Protein AF-A0A418DYP3-F1 (afdb_monomer)

pLDDT: mean 72.98, std 15.47, range [33.44, 96.31]

Organism: Aphanomyces astaci (NCBI:txid112090)

Secondary structure (DSSP, 8-state):
--PPP----HHHHHHHHHHHHHHHHHHHHHHHHHHHHHHHHHHHHHHHHHHHHHHHHHHHTEEEHHHHH-SS-----SGGGS------EEEHHHHHHH--EEEEEE-TTS-SSEEEEEES--S------PPP---TTTTT-HHHHHHHHHHHHHHHHHHHH-TTS-HHHHHHHHHHHHHHHHHHHHHHHHHHHHHHHHHHHHHHHHHHHHHHTSTT-HHHHHHHHHHHHHHHHHHHHHHHHHHHHHHHHHHHTSS---TTTTSPP---------EEETTEEE--HHHHHHHHHHHHHHHHSPPTT-----HHHHHHHHHHHHHHHHTT-

Sequence (329 aa):
MRASGVEEDDDDVVKLKHNILDRRDDAKMRRTRKRDSEHERLDELELAGVKACSSHIKALGVVDVWRQLNPSTRLFSGPGRVNRLDYLFLHDELTSHLNPEARYDPNGYGGDHLTHTVTLSQSPCTTTKGYWRLPRELLSDPNIQRAITMEATTLLGKMRADETLNHGAMWYGWLKRMRRQLIKCHRLHIESANTQLHHLRLRLAAAKRALDGDGDDVSKAADVAAAQLAYDSAKSEHGQYARDRQFDFHANSNERGTSHFFRKPLGTKVPINCVTVDGVRITDEPTVQTTFTAHWRSIMASPQDANPPDHHRRRAVIESLTKRLNLAD

Radius of gyration: 36.13 Å; Cα contacts (8 Å, |Δi|>4): 186; chains: 1; bounding box: 100×83×105 Å

Foldseek 3Di:
DDDDDDDDPVVVVVVVVVVVVVVVVVVVVVVVVVVVVVVVVVVVVVVVVVVVVVVQCVVLQKDQLVCVVVVPDDFAFDAPSPHNDDTDIDHPVLCVPQVKDWDWACDPQPDRGTDIDIGSFPFDFDDDDDDDDQDVVCVVDPVSVVVVVVLVVVLVVVCVVDVPDPNVVSVVVSVVVNVVVSVVVVVVVVVVLVVVLVVLVVQLVVLVVVPVVDDDDPVSVVSNVVSVVVNVVSVVVVVVVVVVVVVCCVVVVVDDDDVVVVDDPPDPDPDQQWDADPNDIDRDPVVSVVVVCVVVCVVVHDPPPPDDPPPVVVVVVSVVVVCSSVVSD

InterPro domains:
  IPR036691 Endonuclease/exonuclease/phosphatase superfamily [G3DSA:3.60.10.10] (16-122)

Structure (mmCIF, N/CA/C/O backbone):
data_AF-A0A418DYP3-F1
#
_entry.id   AF-A0A418DYP3-F1
#
loop_
_atom_site.group_PDB
_atom_site.id
_atom_site.type_symbol
_atom_site.label_atom_id
_atom_site.label_alt_id
_atom_site.label_comp_id
_atom_site.label_asym_id
_atom_site.label_entity_id
_atom_site.label_seq_id
_atom_site.pdbx_PDB_ins_code
_atom_site.Cartn_x
_atom_site.Cartn_y
_atom_site.Cartn_z
_atom_site.occupancy
_atom_site.B_iso_or_equiv
_atom_site.auth_seq_id
_atom_site.auth_comp_id
_atom_site.auth_asym_id
_atom_site.auth_atom_id
_atom_site.pdbx_PDB_model_num
ATOM 1 N N . MET A 1 1 ? -56.793 -54.403 61.141 1.00 45.12 1 MET A N 1
ATOM 2 C CA . MET A 1 1 ? -56.331 -53.620 59.975 1.00 45.12 1 MET A CA 1
ATOM 3 C C . MET A 1 1 ? -57.530 -53.209 59.137 1.00 45.12 1 MET A C 1
ATOM 5 O O . MET A 1 1 ? -58.168 -54.088 58.576 1.00 45.12 1 MET A O 1
ATOM 9 N N . ARG A 1 2 ? -57.822 -51.910 59.040 1.00 33.44 2 ARG A N 1
ATOM 10 C CA . ARG A 1 2 ? -58.326 -51.262 57.817 1.00 33.44 2 ARG A CA 1
ATOM 11 C C . ARG A 1 2 ? -58.185 -49.749 57.985 1.00 33.44 2 ARG A C 1
ATOM 13 O O . ARG A 1 2 ? -58.496 -49.222 59.046 1.00 33.44 2 ARG A O 1
ATOM 20 N N . ALA A 1 3 ? -57.578 -49.138 56.976 1.00 41.69 3 ALA A N 1
ATOM 21 C CA . ALA A 1 3 ? -57.055 -47.782 56.970 1.00 41.69 3 ALA A CA 1
ATOM 22 C C . ALA A 1 3 ? -58.169 -46.732 56.848 1.00 41.69 3 ALA A C 1
ATOM 24 O O . ALA A 1 3 ? -59.130 -46.929 56.107 1.00 41.69 3 ALA A O 1
ATOM 25 N N . SER A 1 4 ? -58.003 -45.629 57.575 1.00 42.75 4 SER A N 1
ATOM 26 C CA . SER A 1 4 ? -58.784 -44.398 57.474 1.00 42.75 4 SER A CA 1
ATOM 27 C C . SER A 1 4 ? -58.455 -43.676 56.165 1.00 42.75 4 SER A C 1
ATOM 29 O O . SER A 1 4 ? -57.298 -43.320 55.940 1.00 42.75 4 SER A O 1
ATOM 31 N N . GLY A 1 5 ? -59.461 -43.486 55.311 1.00 44.91 5 GLY A N 1
ATOM 32 C CA . GLY A 1 5 ? -59.366 -42.656 54.112 1.00 44.91 5 GLY A CA 1
ATOM 33 C C . GLY A 1 5 ? -59.355 -41.179 54.493 1.00 44.91 5 GLY A C 1
ATOM 34 O O . GLY A 1 5 ? -60.226 -40.728 55.230 1.00 44.91 5 GLY A O 1
ATOM 35 N N . VAL A 1 6 ? -58.340 -40.463 54.023 1.00 50.59 6 VAL A N 1
ATOM 36 C CA . VAL A 1 6 ? -58.276 -39.002 54.040 1.00 50.59 6 VAL A CA 1
ATOM 37 C C . VAL A 1 6 ? -59.025 -38.540 52.792 1.00 50.59 6 VAL A C 1
ATOM 39 O O . VAL A 1 6 ? -58.599 -38.857 51.684 1.00 50.59 6 VAL A O 1
ATOM 42 N N . GLU A 1 7 ? -60.165 -37.876 52.967 1.00 50.03 7 GLU A N 1
ATOM 43 C CA . GLU A 1 7 ? -60.807 -37.117 51.891 1.00 50.03 7 GLU A CA 1
ATOM 44 C C . GLU A 1 7 ? -59.897 -35.918 51.594 1.00 50.03 7 GLU A C 1
ATOM 46 O O . GLU A 1 7 ? -59.721 -35.038 52.435 1.00 50.03 7 GLU A O 1
ATOM 51 N N . GLU A 1 8 ? -59.217 -35.938 50.447 1.00 54.41 8 GLU A N 1
ATOM 52 C CA . GLU A 1 8 ? -58.513 -34.762 49.937 1.00 54.41 8 GLU A CA 1
ATOM 53 C C . GLU A 1 8 ? -59.574 -33.763 49.455 1.00 54.41 8 GLU A C 1
ATOM 55 O O . GLU A 1 8 ? -60.281 -34.035 48.486 1.00 54.41 8 GLU A O 1
ATOM 60 N N . ASP A 1 9 ? -59.705 -32.633 50.157 1.00 59.69 9 ASP A N 1
ATOM 61 C CA . ASP A 1 9 ? -60.597 -31.527 49.800 1.00 59.69 9 ASP A CA 1
ATOM 62 C C . ASP A 1 9 ? -60.262 -31.020 48.383 1.00 59.69 9 ASP A C 1
ATOM 64 O O . ASP A 1 9 ? -59.249 -30.350 48.152 1.00 59.69 9 ASP A O 1
ATOM 68 N N . ASP A 1 10 ? -61.128 -31.328 47.414 1.00 58.69 10 ASP A N 1
ATOM 69 C CA . ASP A 1 10 ? -61.000 -30.896 46.014 1.00 58.69 10 ASP A CA 1
ATOM 70 C C . ASP A 1 10 ? -60.864 -29.361 45.889 1.00 58.69 10 ASP A C 1
ATOM 72 O O . ASP A 1 10 ? -60.179 -28.857 44.991 1.00 58.69 10 ASP A O 1
ATOM 76 N N . ASP A 1 11 ? -61.438 -28.605 46.831 1.00 63.19 11 ASP A N 1
ATOM 77 C CA . ASP A 1 11 ? -61.337 -27.142 46.908 1.00 63.19 11 ASP A CA 1
ATOM 78 C C . ASP A 1 11 ? -59.907 -26.647 47.189 1.00 63.19 11 ASP A C 1
ATOM 80 O O . ASP A 1 11 ? -59.479 -25.620 46.642 1.00 63.19 11 ASP A O 1
ATOM 84 N N . ASP A 1 12 ? -59.124 -27.390 47.974 1.00 63.75 12 ASP A N 1
ATOM 85 C CA . ASP A 1 12 ? -57.730 -27.051 48.268 1.00 63.75 12 ASP A CA 1
ATOM 86 C C . ASP A 1 12 ? -56.827 -27.322 47.060 1.00 63.75 12 ASP A C 1
ATOM 88 O O . ASP A 1 12 ? -55.922 -26.534 46.751 1.00 63.75 12 ASP A O 1
ATOM 92 N N . VAL A 1 13 ? -57.123 -28.376 46.293 1.00 65.25 13 VAL A N 1
ATOM 93 C CA . VAL A 1 13 ? -56.424 -28.687 45.039 1.00 65.25 13 VAL A CA 1
ATOM 94 C C . VAL A 1 13 ? -56.727 -27.634 43.967 1.00 65.25 13 VAL A C 1
ATOM 96 O O . VAL A 1 13 ? -55.825 -27.230 43.221 1.00 65.25 13 VAL A O 1
ATOM 99 N N . VAL A 1 14 ? -57.966 -27.138 43.893 1.00 69.81 14 VAL A N 1
ATOM 100 C CA . VAL A 1 14 ? -58.361 -26.059 42.970 1.00 69.81 14 VAL A CA 1
ATOM 101 C C . VAL A 1 14 ? -57.699 -24.732 43.353 1.00 69.81 14 VAL A C 1
ATOM 103 O O . VAL A 1 14 ? -57.109 -24.081 42.483 1.00 69.81 14 VAL A O 1
ATOM 106 N N . LYS A 1 15 ? -57.692 -24.358 44.641 1.00 71.38 15 LYS A N 1
ATOM 107 C CA . LYS A 1 15 ? -56.967 -23.170 45.136 1.00 71.38 15 LYS A CA 1
ATOM 108 C C . LYS A 1 15 ? -55.472 -23.241 44.857 1.00 71.38 15 LYS A C 1
ATOM 110 O O . LYS A 1 15 ? -54.870 -22.243 44.453 1.00 71.38 15 LYS A O 1
ATOM 115 N N . LEU A 1 16 ? -54.856 -24.406 45.051 1.00 71.12 16 LEU A N 1
ATOM 116 C CA . LEU A 1 16 ? -53.431 -24.590 44.795 1.00 71.12 16 LEU A CA 1
ATOM 117 C C . LEU A 1 16 ? -53.111 -24.447 43.301 1.00 71.12 16 LEU A C 1
ATOM 119 O O . LEU A 1 16 ? -52.145 -23.771 42.943 1.00 71.12 16 LEU A O 1
ATOM 123 N N . LYS A 1 17 ? -53.949 -25.008 42.419 1.00 70.12 17 LYS A N 1
ATOM 124 C CA . LYS A 1 17 ? -53.815 -24.845 40.962 1.00 70.12 17 LYS A CA 1
ATOM 125 C C . LYS A 1 17 ? -53.955 -23.382 40.536 1.00 70.12 17 LYS A C 1
ATOM 127 O O . LYS A 1 17 ? -53.145 -22.928 39.730 1.00 70.12 17 LYS A O 1
ATOM 132 N N . HIS A 1 18 ? -54.911 -22.641 41.099 1.00 73.19 18 HIS A N 1
ATOM 133 C CA . HIS A 1 18 ? -55.094 -21.215 40.803 1.00 73.19 18 HIS A CA 1
ATOM 134 C C . HIS A 1 18 ? -53.882 -20.382 41.247 1.00 73.19 18 HIS A C 1
ATOM 136 O O . HIS A 1 18 ? -53.296 -19.664 40.443 1.00 73.19 18 HIS A O 1
ATOM 142 N N . ASN A 1 19 ? -53.396 -20.594 42.475 1.00 71.12 19 ASN A N 1
ATOM 143 C CA . ASN A 1 19 ? -52.201 -19.917 42.992 1.00 71.12 19 ASN A CA 1
ATOM 144 C C . ASN A 1 19 ? -50.929 -20.215 42.176 1.00 71.12 19 ASN A C 1
ATOM 146 O O . ASN A 1 19 ? -50.049 -19.362 42.047 1.00 71.12 19 ASN A O 1
ATOM 150 N N . ILE A 1 20 ? -50.794 -21.432 41.636 1.00 69.06 20 ILE A N 1
ATOM 151 C CA . ILE A 1 20 ? -49.668 -21.799 40.765 1.00 69.06 20 ILE A CA 1
ATOM 152 C C . ILE A 1 20 ? -49.774 -21.093 39.408 1.00 69.06 20 ILE A C 1
ATOM 154 O O . ILE A 1 20 ? -48.749 -20.658 38.876 1.00 69.06 20 ILE A O 1
ATOM 158 N N . LEU A 1 21 ? -50.981 -20.975 38.849 1.00 67.81 21 LEU A N 1
ATOM 159 C CA . LEU A 1 21 ? -51.220 -20.262 37.593 1.00 67.81 21 LEU A CA 1
ATOM 160 C C . LEU A 1 21 ? -50.935 -18.764 37.743 1.00 67.81 21 LEU A C 1
ATOM 162 O O . LEU A 1 21 ? -50.132 -18.243 36.969 1.00 67.81 21 LEU A O 1
ATOM 166 N N . ASP A 1 22 ? -51.444 -18.125 38.797 1.00 72.94 22 ASP A N 1
ATOM 167 C CA . ASP A 1 22 ? -51.199 -16.705 39.084 1.00 72.94 22 ASP A CA 1
ATOM 168 C C . ASP A 1 22 ? -49.704 -16.416 39.258 1.00 72.94 22 ASP A C 1
ATOM 170 O O . ASP A 1 22 ? -49.143 -15.531 38.610 1.00 72.94 22 ASP A O 1
ATOM 174 N N . ARG A 1 23 ? -48.995 -17.244 40.038 1.00 68.94 23 ARG A N 1
ATOM 175 C CA . ARG A 1 23 ? -47.533 -17.125 40.195 1.00 68.94 23 ARG A CA 1
ATOM 176 C C . ARG A 1 23 ? -46.781 -17.293 38.878 1.00 68.94 23 ARG A C 1
ATOM 178 O O . ARG A 1 23 ? -45.724 -16.685 38.680 1.00 68.94 23 ARG A O 1
ATOM 185 N N . ARG A 1 24 ? -47.279 -18.148 37.983 1.00 68.25 24 ARG A N 1
ATOM 186 C CA . ARG A 1 24 ? -46.663 -18.393 36.676 1.00 68.25 24 ARG A CA 1
ATOM 187 C C . ARG A 1 24 ? -46.899 -17.222 35.727 1.00 68.25 24 ARG A C 1
ATOM 189 O O . ARG A 1 24 ? -45.986 -16.888 34.968 1.00 68.25 24 ARG A O 1
ATOM 196 N N . ASP A 1 25 ? -48.064 -16.595 35.781 1.00 73.94 25 ASP A N 1
ATOM 197 C CA . ASP A 1 25 ? -48.394 -15.443 34.947 1.00 73.94 25 ASP A CA 1
ATOM 198 C C . ASP A 1 25 ? -47.710 -14.162 35.444 1.00 73.94 25 ASP A C 1
ATOM 200 O O . ASP A 1 25 ? -47.113 -13.452 34.632 1.00 73.94 25 ASP A O 1
ATOM 204 N N . ASP A 1 26 ? -47.585 -13.968 36.759 1.00 75.56 26 ASP A N 1
ATOM 205 C CA . ASP A 1 26 ? -46.738 -12.927 37.357 1.00 75.56 26 ASP A CA 1
ATOM 206 C C . ASP A 1 26 ? -45.266 -13.067 36.940 1.00 75.56 26 ASP A C 1
ATOM 208 O O . ASP A 1 26 ? -44.592 -12.092 36.582 1.00 75.56 26 ASP A O 1
ATOM 212 N N . ALA A 1 27 ? -44.742 -14.298 36.943 1.00 69.12 27 ALA A N 1
ATOM 213 C CA . ALA A 1 27 ? -43.371 -14.573 36.524 1.00 69.12 27 ALA A CA 1
ATOM 214 C C .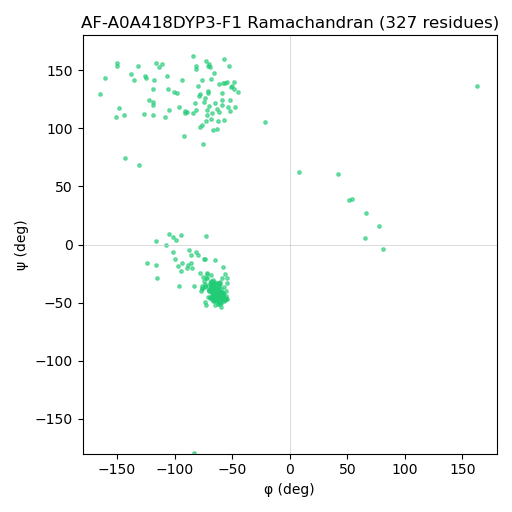 ALA A 1 27 ? -43.154 -14.306 35.025 1.00 69.12 27 ALA A C 1
ATOM 216 O O . ALA A 1 27 ? -42.092 -13.805 34.639 1.00 69.12 27 ALA A O 1
ATOM 217 N N . LYS A 1 28 ? -44.144 -14.604 34.171 1.00 71.50 28 LYS A N 1
ATOM 218 C CA . LYS A 1 28 ? -44.103 -14.234 32.748 1.00 71.50 28 LYS A CA 1
ATOM 219 C C . LYS A 1 28 ? -44.134 -12.719 32.582 1.00 71.50 28 LYS A C 1
ATOM 221 O O . LYS A 1 28 ? -43.281 -12.193 31.873 1.00 71.50 28 LYS A O 1
ATOM 226 N N . MET A 1 29 ? -45.037 -12.020 33.270 1.00 69.94 29 MET A N 1
ATOM 227 C CA . MET A 1 29 ? -45.184 -10.567 33.165 1.00 69.94 29 MET A CA 1
ATOM 228 C C . MET A 1 29 ? -43.905 -9.835 33.599 1.00 69.94 29 MET A C 1
ATOM 230 O O . MET A 1 29 ? -43.447 -8.920 32.914 1.00 69.94 29 MET A O 1
ATOM 234 N N . ARG A 1 30 ? -43.253 -10.301 34.676 1.00 69.44 30 ARG A N 1
ATOM 235 C CA . ARG A 1 30 ? -41.935 -9.801 35.115 1.00 69.44 30 ARG A CA 1
ATOM 236 C C . ARG A 1 30 ? -40.832 -10.054 34.086 1.00 69.44 30 ARG A C 1
ATOM 238 O O . ARG A 1 30 ? -40.002 -9.178 33.863 1.00 69.44 30 ARG A O 1
ATOM 245 N N . ARG A 1 31 ? -40.812 -11.227 33.441 1.00 61.03 31 ARG A N 1
ATOM 246 C CA . ARG A 1 31 ? -39.838 -11.549 32.377 1.00 61.03 31 ARG A CA 1
ATOM 247 C C . ARG A 1 31 ? -40.053 -10.732 31.106 1.00 61.03 31 ARG A C 1
ATOM 249 O O . ARG A 1 31 ? -39.085 -10.489 30.392 1.00 61.03 31 ARG A O 1
ATOM 256 N N . THR A 1 32 ? -41.290 -10.362 30.792 1.00 69.75 32 THR A N 1
ATOM 257 C CA . THR A 1 32 ? -41.599 -9.493 29.649 1.00 69.75 32 THR A CA 1
ATOM 258 C C . THR A 1 32 ? -41.166 -8.062 29.950 1.00 69.75 32 THR A C 1
ATOM 260 O O . THR A 1 32 ? -40.295 -7.563 29.253 1.00 69.75 32 THR A O 1
ATOM 263 N N . ARG A 1 33 ? -41.589 -7.486 31.086 1.00 67.00 33 ARG A N 1
ATOM 264 C CA . ARG A 1 33 ? -41.147 -6.144 31.515 1.00 67.00 33 ARG A CA 1
ATOM 265 C C . ARG A 1 33 ? -39.628 -6.003 31.601 1.00 67.00 33 ARG A C 1
ATOM 267 O O . ARG A 1 33 ? -39.091 -4.978 31.207 1.00 67.00 33 ARG A O 1
ATOM 274 N N . LYS A 1 34 ? -38.930 -7.032 32.098 1.00 63.56 34 LYS A N 1
ATOM 275 C CA . LYS A 1 34 ? -37.462 -7.026 32.144 1.00 63.56 34 LYS A CA 1
ATOM 276 C C . LYS A 1 34 ? -36.850 -6.963 30.739 1.00 63.56 34 LYS A C 1
ATOM 278 O O . LYS A 1 34 ? -35.926 -6.187 30.530 1.00 63.56 34 LYS A O 1
ATOM 283 N N . ARG A 1 35 ? -37.376 -7.739 29.785 1.00 59.09 35 ARG A N 1
ATOM 284 C CA . ARG A 1 35 ? -36.914 -7.713 28.388 1.00 59.09 35 ARG A CA 1
ATOM 285 C C . ARG A 1 35 ? -37.190 -6.372 27.717 1.00 59.09 35 ARG A C 1
ATOM 287 O O . ARG A 1 35 ? -36.297 -5.866 27.052 1.00 59.09 35 ARG A O 1
ATOM 294 N N . ASP A 1 36 ? -38.362 -5.790 27.948 1.00 65.00 36 ASP A N 1
ATOM 295 C CA . ASP A 1 36 ? -38.722 -4.480 27.396 1.00 65.00 36 ASP A CA 1
ATOM 296 C C . ASP A 1 36 ? -37.792 -3.386 27.950 1.00 65.00 36 ASP A C 1
ATOM 298 O O . ASP A 1 36 ? -37.219 -2.621 27.183 1.00 65.00 36 ASP A O 1
ATOM 302 N N . SER A 1 37 ? -37.514 -3.402 29.261 1.00 62.22 37 SER A N 1
ATOM 303 C CA . SER A 1 37 ? -36.571 -2.460 29.888 1.00 62.22 37 SER A CA 1
ATOM 304 C C . SER A 1 37 ? -35.117 -2.635 29.428 1.00 62.22 37 SER A C 1
ATOM 306 O O . SER A 1 37 ? -34.359 -1.670 29.362 1.00 62.22 37 SER A O 1
ATOM 308 N N . GLU A 1 38 ? -34.702 -3.867 29.112 1.00 55.22 38 GLU A N 1
ATOM 309 C CA . GLU A 1 38 ? -33.380 -4.134 28.535 1.00 55.22 38 GLU A CA 1
ATOM 310 C C . GLU A 1 38 ? -33.303 -3.632 27.087 1.00 55.22 38 GLU A C 1
ATOM 312 O O . GLU A 1 38 ? -32.264 -3.109 26.692 1.00 55.22 38 GLU A O 1
ATOM 317 N N . HIS A 1 39 ? -34.394 -3.734 26.319 1.00 52.12 39 HIS A N 1
ATOM 318 C CA . HIS A 1 39 ? -34.488 -3.190 24.962 1.00 52.12 39 HIS A CA 1
ATOM 319 C C . HIS A 1 39 ? -34.433 -1.659 24.958 1.00 52.12 39 HIS A C 1
ATOM 321 O O . HIS A 1 39 ? -33.597 -1.088 24.268 1.00 52.12 39 HIS A O 1
ATOM 327 N N . GLU A 1 40 ? -35.230 -0.999 25.804 1.00 63.62 40 GLU A N 1
ATOM 328 C CA . GLU A 1 40 ? -35.216 0.465 25.949 1.00 63.62 40 GLU A CA 1
ATOM 329 C C . GLU A 1 40 ? -33.823 0.980 26.341 1.00 63.62 40 GLU A C 1
ATOM 331 O O . GLU A 1 40 ? -33.318 1.946 25.770 1.00 63.62 40 GLU A O 1
ATOM 336 N N . ARG A 1 41 ? -33.146 0.292 27.268 1.00 53.69 41 ARG A N 1
ATOM 337 C CA . ARG A 1 41 ? -31.782 0.645 27.677 1.00 53.69 41 ARG A CA 1
ATOM 338 C C . ARG A 1 41 ? -30.761 0.464 26.548 1.00 53.69 41 ARG A C 1
ATOM 340 O O . ARG A 1 41 ? -29.807 1.239 26.466 1.00 53.69 41 ARG A O 1
ATOM 347 N N . LEU A 1 42 ? -30.917 -0.560 25.707 1.00 46.94 42 LEU A N 1
ATOM 348 C CA . LEU A 1 42 ? -30.063 -0.769 24.534 1.00 46.94 42 LEU A CA 1
ATOM 349 C C . LEU A 1 42 ? -30.278 0.336 23.492 1.00 46.94 42 LEU A C 1
ATOM 351 O O . LEU A 1 42 ? -29.289 0.879 22.999 1.00 46.94 42 LEU A O 1
ATOM 355 N N . ASP A 1 43 ? -31.527 0.731 23.244 1.00 54.75 43 ASP A N 1
ATOM 356 C CA . ASP A 1 43 ? -31.877 1.825 22.331 1.00 54.75 43 ASP A CA 1
ATOM 357 C C . ASP A 1 43 ? -31.319 3.176 22.819 1.00 54.75 43 ASP A C 1
ATOM 359 O O . ASP A 1 43 ? -30.768 3.959 22.038 1.00 54.75 43 ASP A O 1
ATOM 363 N N . GLU A 1 44 ? -31.384 3.449 24.126 1.00 53.62 44 GLU A N 1
ATOM 364 C CA . GLU A 1 44 ? -30.794 4.651 24.729 1.00 53.62 44 GLU A CA 1
ATOM 365 C C . GLU A 1 44 ? -29.265 4.685 24.602 1.00 53.62 44 GLU A C 1
ATOM 367 O O . GLU A 1 44 ? -28.682 5.729 24.281 1.00 53.62 44 GLU A O 1
ATOM 372 N N . LEU A 1 45 ? -28.600 3.548 24.830 1.00 49.03 45 LEU A N 1
ATOM 373 C CA . LEU A 1 45 ? -27.149 3.415 24.685 1.00 49.03 45 LEU A CA 1
ATOM 374 C C . LEU A 1 45 ? -26.709 3.553 23.224 1.00 49.03 45 LEU A C 1
ATOM 376 O O . LEU A 1 45 ? -25.702 4.213 22.950 1.00 49.03 45 LEU A O 1
ATOM 380 N N . GLU A 1 46 ? -27.468 2.986 22.285 1.00 49.00 46 GLU A N 1
ATOM 381 C CA . GLU A 1 46 ? -27.234 3.144 20.850 1.00 49.00 46 GLU A CA 1
ATOM 382 C C . GLU A 1 46 ? -27.372 4.615 20.439 1.00 49.00 46 GLU A C 1
ATOM 384 O O . GLU A 1 46 ? -26.463 5.181 19.823 1.00 49.00 46 GLU A O 1
ATOM 389 N N . LEU A 1 47 ? -28.441 5.286 20.874 1.00 50.19 47 LEU A N 1
ATOM 390 C CA . LEU A 1 47 ? -28.669 6.703 20.596 1.00 50.19 47 LEU A CA 1
ATOM 391 C C . LEU A 1 47 ? -27.574 7.600 21.196 1.00 50.19 47 LEU A C 1
ATOM 393 O O . LEU A 1 47 ? -27.136 8.568 20.561 1.00 50.19 47 LEU A O 1
ATOM 397 N N . ALA A 1 48 ? -27.100 7.290 22.405 1.00 50.31 48 ALA A N 1
ATOM 398 C CA . ALA A 1 48 ? -25.981 7.986 23.033 1.00 50.31 48 ALA A CA 1
ATOM 399 C C . ALA A 1 48 ? -24.668 7.777 22.256 1.00 50.31 48 ALA A C 1
ATOM 401 O O . ALA A 1 48 ? -23.912 8.733 22.048 1.00 50.31 48 ALA A O 1
ATOM 402 N N . GLY A 1 49 ? -24.421 6.555 21.776 1.00 50.16 49 GLY A N 1
ATOM 403 C CA . GLY A 1 49 ? -23.283 6.217 20.921 1.00 50.16 49 GLY A CA 1
ATOM 404 C C . GLY A 1 49 ? -23.296 6.983 19.598 1.00 50.16 49 GLY A C 1
ATOM 405 O O . GLY A 1 49 ? -22.285 7.585 19.226 1.00 50.16 49 GLY A O 1
ATOM 406 N N . VAL A 1 50 ? -24.454 7.049 18.934 1.00 54.59 50 VAL A N 1
ATOM 407 C CA . VAL A 1 50 ? -24.652 7.813 17.691 1.00 54.59 50 VAL A CA 1
ATOM 408 C C . VAL A 1 50 ? -24.358 9.297 17.914 1.00 54.59 50 VAL A C 1
ATOM 410 O O . VAL A 1 50 ? -23.547 9.875 17.190 1.00 54.59 50 VAL A O 1
ATOM 413 N N . LYS A 1 51 ? -24.934 9.912 18.956 1.00 55.81 51 LYS A N 1
ATOM 414 C CA . LYS A 1 51 ? -24.698 11.332 19.279 1.00 55.81 51 LYS A CA 1
ATOM 415 C C . LYS A 1 51 ? -23.225 11.622 19.571 1.00 55.81 51 LYS A C 1
ATOM 417 O O . LYS A 1 51 ? -22.684 12.613 19.076 1.00 55.81 51 LYS A O 1
ATOM 422 N N . ALA A 1 52 ? -22.563 10.759 20.341 1.00 57.69 52 ALA A N 1
ATOM 423 C CA . ALA A 1 52 ? -21.146 10.910 20.655 1.00 57.69 52 ALA A CA 1
ATOM 424 C C . ALA A 1 52 ? -20.265 10.798 19.401 1.00 57.69 52 ALA A C 1
ATOM 426 O O . ALA A 1 52 ? -19.355 11.607 19.217 1.00 57.69 52 ALA A O 1
ATOM 427 N N . CYS A 1 53 ? -20.559 9.838 18.522 1.00 57.34 53 CYS A N 1
ATOM 428 C CA . CYS A 1 53 ? -19.848 9.656 17.260 1.00 57.34 53 CYS A CA 1
ATOM 429 C C . CYS A 1 53 ? -20.022 10.873 16.338 1.00 57.34 53 CYS A C 1
ATOM 431 O O . CYS A 1 53 ? -19.033 11.431 15.862 1.00 57.34 53 CYS A O 1
ATOM 433 N N . SER A 1 54 ? -21.255 11.359 16.160 1.00 63.09 54 SER A N 1
ATOM 434 C CA . SER A 1 54 ? -21.533 12.552 15.351 1.00 63.09 54 SER A CA 1
ATOM 435 C C . SER A 1 54 ? -20.849 13.805 15.898 1.00 63.09 54 SER A C 1
ATOM 437 O O . SER A 1 54 ? -20.275 14.576 15.130 1.00 63.09 54 SER A O 1
ATOM 439 N N . SER A 1 55 ? -20.857 14.001 17.220 1.00 67.12 55 SER A N 1
ATOM 440 C CA . SER A 1 55 ? -20.151 15.121 17.849 1.00 67.12 55 SER A CA 1
ATOM 441 C C . SER A 1 55 ? -18.640 15.041 17.625 1.00 67.12 55 SER A C 1
ATOM 443 O O . SER A 1 55 ? -18.000 16.067 17.409 1.00 67.12 55 SER A O 1
ATOM 445 N N . HIS A 1 56 ? -18.068 13.836 17.664 1.00 63.84 56 HIS A N 1
ATOM 446 C CA . HIS A 1 56 ? -16.639 13.619 17.463 1.00 63.84 56 HIS A CA 1
ATOM 447 C C . HIS A 1 56 ? -16.219 13.885 16.011 1.00 63.84 56 HIS A C 1
ATOM 449 O O . HIS A 1 56 ? -15.273 14.628 15.774 1.00 63.84 56 HIS A O 1
ATOM 455 N N . ILE A 1 57 ? -16.971 13.364 15.037 1.00 67.94 57 ILE A N 1
ATOM 456 C CA . ILE A 1 57 ? -16.746 13.619 13.604 1.00 67.94 57 ILE A CA 1
ATOM 457 C C . ILE A 1 57 ? -16.816 15.123 13.305 1.00 67.94 57 ILE A C 1
ATOM 459 O O . ILE A 1 57 ? -15.938 15.668 12.634 1.00 67.94 57 ILE A O 1
ATOM 463 N N . LYS A 1 58 ? -17.807 15.818 13.880 1.00 72.88 58 LYS A N 1
ATOM 464 C CA . LYS A 1 58 ? -17.953 17.270 13.740 1.00 72.88 58 LYS A CA 1
ATOM 465 C C . LYS A 1 58 ? -16.772 18.038 14.341 1.00 72.88 58 LYS A C 1
ATOM 467 O O . LYS A 1 58 ? -16.286 18.973 13.715 1.00 72.88 58 LYS A O 1
ATOM 472 N N . ALA A 1 59 ? -16.293 17.643 15.522 1.00 73.12 59 ALA A N 1
ATOM 473 C CA . ALA A 1 59 ? -15.132 18.265 16.162 1.00 73.12 59 ALA A CA 1
ATOM 474 C C . ALA A 1 59 ? -13.837 18.082 15.351 1.00 73.12 59 ALA A C 1
ATOM 476 O O . ALA A 1 59 ? -12.999 18.979 15.317 1.00 73.12 59 ALA A O 1
ATOM 477 N N . LEU A 1 60 ? -13.695 16.950 14.655 1.00 74.25 60 LEU A N 1
ATOM 478 C CA . LEU A 1 60 ? -12.570 16.688 13.756 1.00 74.25 60 LEU A CA 1
ATOM 479 C C . LEU A 1 60 ? -12.641 17.487 12.441 1.00 74.25 60 LEU A C 1
ATOM 481 O O . LEU A 1 60 ? -11.651 17.532 11.713 1.00 74.25 60 LEU A O 1
ATOM 485 N N . GLY A 1 61 ? -13.781 18.116 12.127 1.00 78.44 61 GLY A N 1
ATOM 486 C CA . GLY A 1 61 ? -13.975 18.864 10.881 1.00 78.44 61 GLY A CA 1
ATOM 487 C C . GLY A 1 61 ? -13.962 17.974 9.637 1.00 78.44 61 GLY A C 1
ATOM 488 O O . GLY A 1 61 ? -13.573 18.422 8.556 1.00 78.44 61 GLY A O 1
ATOM 489 N N . VAL A 1 62 ? -14.338 16.702 9.795 1.00 81.50 62 VAL A N 1
ATOM 490 C CA . VAL A 1 62 ? -14.368 15.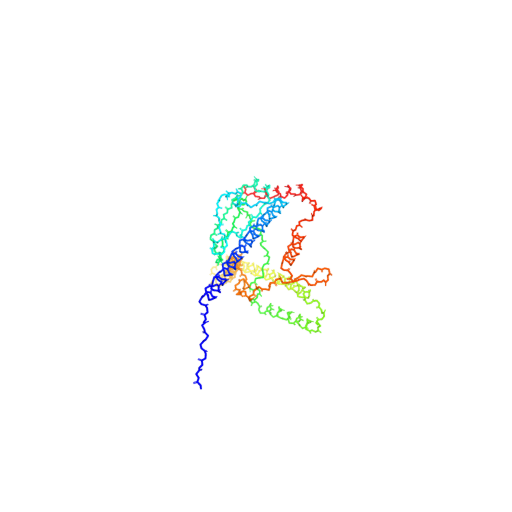724 8.706 1.00 81.50 62 VAL A CA 1
ATOM 491 C C . VAL A 1 62 ? -15.792 15.285 8.388 1.00 81.50 62 VAL A C 1
ATOM 493 O O . VAL A 1 62 ? -16.671 15.290 9.247 1.00 81.50 62 VAL A O 1
ATOM 496 N N . VAL A 1 63 ? -16.014 14.885 7.143 1.00 82.81 63 VAL A N 1
ATOM 497 C CA . VAL A 1 63 ? -17.300 14.458 6.597 1.00 82.81 63 VAL A CA 1
ATOM 498 C C . VAL A 1 63 ? -17.172 13.068 5.991 1.00 82.81 63 VAL A C 1
ATOM 500 O O . VAL A 1 63 ? -16.141 12.715 5.416 1.00 82.81 63 VAL A O 1
ATOM 503 N N . ASP A 1 64 ? -18.218 12.259 6.140 1.00 84.38 64 ASP A N 1
ATOM 504 C CA . ASP A 1 64 ? -18.359 11.006 5.398 1.00 84.38 64 ASP A CA 1
ATOM 505 C C . ASP A 1 64 ? -18.783 11.341 3.968 1.00 84.38 64 ASP A C 1
ATOM 507 O O . ASP A 1 64 ? -19.949 11.657 3.713 1.00 84.38 64 ASP A O 1
ATOM 511 N N . VAL A 1 65 ? -17.827 11.263 3.045 1.00 84.00 65 VAL A N 1
ATOM 512 C CA . VAL A 1 65 ? -18.005 11.680 1.649 1.00 84.00 65 VAL A CA 1
ATOM 513 C C . VAL A 1 65 ? -19.133 10.906 0.976 1.00 84.00 65 VAL A C 1
ATOM 515 O O . VAL A 1 65 ? -19.981 11.492 0.307 1.00 84.00 65 VAL A O 1
ATOM 518 N N . TRP A 1 66 ? -19.204 9.588 1.191 1.00 85.88 66 TRP A N 1
ATOM 519 C CA . TRP A 1 66 ? -20.251 8.775 0.577 1.00 85.88 66 TRP A CA 1
ATOM 520 C C . TRP A 1 66 ? -21.633 9.161 1.090 1.00 85.88 66 TRP A C 1
ATOM 522 O O . TRP A 1 66 ? -22.563 9.264 0.293 1.00 85.88 66 TRP A O 1
ATOM 532 N N . ARG A 1 67 ? -21.783 9.390 2.403 1.00 83.19 67 ARG A N 1
ATOM 533 C CA . ARG A 1 67 ? -23.073 9.797 2.983 1.00 83.19 67 ARG A CA 1
ATOM 534 C C . ARG A 1 67 ? -23.475 11.203 2.546 1.00 83.19 67 ARG A C 1
ATOM 536 O O . ARG A 1 67 ? -24.664 11.429 2.353 1.00 83.19 67 ARG A O 1
ATOM 543 N N . GLN A 1 68 ? -22.522 12.114 2.370 1.00 81.62 68 GLN A N 1
ATOM 544 C CA . GLN A 1 68 ? -22.797 13.453 1.849 1.00 81.62 68 GLN A CA 1
ATOM 545 C C . GLN A 1 68 ? -23.339 13.401 0.415 1.00 81.62 68 GLN A C 1
ATOM 547 O O . GLN A 1 68 ? -24.321 14.071 0.112 1.00 81.62 68 GLN A O 1
ATOM 552 N N . LEU A 1 69 ? -22.746 12.561 -0.438 1.00 81.50 69 LEU A N 1
ATOM 553 C CA . LEU A 1 69 ? -23.189 12.370 -1.823 1.00 81.50 69 LEU A CA 1
ATOM 554 C C . LEU A 1 69 ? -24.467 11.519 -1.929 1.00 81.50 69 LEU A C 1
ATOM 556 O O . LEU A 1 69 ? -25.245 11.676 -2.864 1.00 81.50 69 LEU A O 1
ATOM 560 N N . ASN A 1 70 ? -24.702 10.624 -0.965 1.00 78.31 70 ASN A N 1
ATOM 561 C CA . ASN A 1 70 ? -25.803 9.660 -0.964 1.00 78.31 70 ASN A CA 1
ATOM 562 C C . ASN A 1 70 ? -26.559 9.679 0.382 1.00 78.31 70 ASN A C 1
ATOM 564 O O . ASN A 1 70 ? -26.500 8.709 1.151 1.00 78.31 70 ASN A O 1
ATOM 568 N N . PRO A 1 71 ? -27.281 10.765 0.713 1.00 79.69 71 PRO A N 1
ATOM 569 C CA . PRO A 1 71 ? -27.842 10.976 2.051 1.00 79.69 71 PRO A CA 1
ATOM 570 C C . PRO A 1 71 ? -28.888 9.930 2.445 1.00 79.69 71 PRO A C 1
ATOM 572 O O . PRO A 1 71 ? -28.903 9.476 3.587 1.00 79.69 71 PRO A O 1
ATOM 575 N N . SER A 1 72 ? -29.714 9.488 1.498 1.00 75.94 72 SER A N 1
ATOM 576 C CA . SER A 1 72 ? -30.816 8.546 1.729 1.00 75.94 72 SER A CA 1
ATOM 577 C C . SER A 1 72 ? -30.488 7.096 1.360 1.00 75.94 72 SER A C 1
ATOM 579 O O . SER A 1 72 ? -31.215 6.180 1.745 1.00 75.94 72 SER A O 1
ATOM 581 N N . THR A 1 73 ? -29.388 6.854 0.645 1.00 76.06 73 THR A N 1
ATOM 582 C CA . THR A 1 73 ? -29.061 5.518 0.136 1.00 76.06 73 THR A CA 1
ATOM 583 C C . THR A 1 73 ? -28.573 4.611 1.260 1.00 76.06 73 THR A C 1
ATOM 585 O O . THR A 1 73 ? -27.584 4.900 1.946 1.00 76.06 73 THR A O 1
ATOM 588 N N . ARG A 1 74 ? -29.243 3.472 1.454 1.00 78.62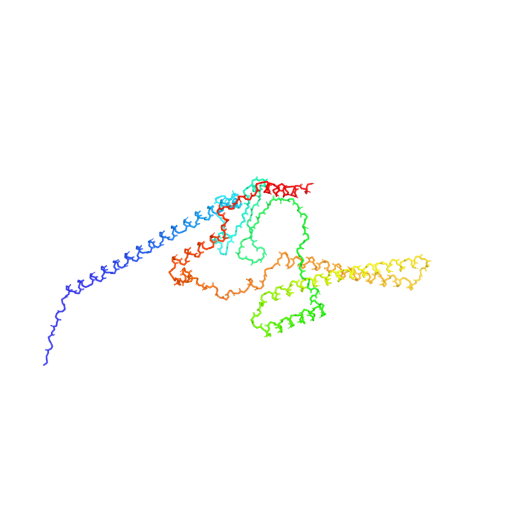 74 ARG A N 1
ATOM 589 C CA . ARG A 1 74 ? -28.731 2.406 2.320 1.00 78.62 74 ARG A CA 1
ATOM 590 C C . ARG A 1 74 ? -27.655 1.630 1.573 1.00 78.62 74 ARG A C 1
ATOM 592 O O . ARG A 1 74 ? -27.859 1.198 0.446 1.00 78.62 74 ARG A O 1
ATOM 599 N N . LEU A 1 75 ? -26.514 1.463 2.223 1.00 80.81 75 LEU A N 1
ATOM 600 C CA . LEU A 1 75 ? -25.375 0.726 1.707 1.00 80.81 75 LEU A CA 1
ATOM 601 C C . LEU A 1 75 ? -24.854 -0.166 2.824 1.00 80.81 75 LEU A C 1
ATOM 603 O O . LEU A 1 75 ? -24.790 0.273 3.969 1.00 80.81 75 LEU A O 1
ATOM 607 N N . PHE A 1 76 ? -24.428 -1.374 2.473 1.00 83.81 76 PHE A N 1
ATOM 608 C CA . PHE A 1 76 ? -23.805 -2.302 3.400 1.00 83.81 76 PHE A CA 1
ATOM 609 C C . PHE A 1 76 ? -22.471 -2.760 2.826 1.00 83.81 76 PHE A C 1
ATOM 611 O O . PHE A 1 76 ? -22.426 -3.435 1.801 1.00 83.81 76 PHE A O 1
ATOM 618 N N . SER A 1 77 ? -21.383 -2.357 3.472 1.00 82.62 77 SER A N 1
ATOM 619 C CA . SER A 1 77 ? -20.025 -2.651 3.019 1.00 82.62 77 SER A CA 1
ATOM 620 C C . SER A 1 77 ? -19.424 -3.864 3.715 1.00 82.62 77 SER A C 1
ATOM 622 O O . SER A 1 77 ? -18.486 -4.435 3.190 1.00 82.62 77 SER A O 1
ATOM 624 N N . GLY A 1 78 ? -19.963 -4.282 4.862 1.00 71.25 78 GLY A N 1
ATOM 625 C CA . GLY A 1 78 ? -19.405 -5.360 5.669 1.00 71.25 78 GLY A CA 1
ATOM 626 C C . GLY A 1 78 ? -19.796 -6.774 5.220 1.00 71.25 78 GLY A C 1
ATOM 627 O O . GLY A 1 78 ? -20.570 -6.947 4.263 1.00 71.25 78 GLY A O 1
ATOM 628 N N . PRO A 1 79 ? -19.310 -7.792 5.952 1.00 71.94 79 PRO A N 1
ATOM 629 C CA . PRO A 1 79 ? -19.610 -9.198 5.718 1.00 71.94 79 PRO A CA 1
ATOM 630 C C . PRO A 1 79 ? -21.115 -9.451 5.779 1.00 71.94 79 PRO A C 1
ATOM 632 O O . PRO A 1 79 ? -21.825 -8.872 6.604 1.00 71.94 79 PRO A O 1
ATOM 635 N N . GLY A 1 80 ? -21.627 -10.281 4.870 1.00 74.12 80 GLY A N 1
ATOM 636 C CA . GLY A 1 80 ? -23.060 -10.590 4.793 1.00 74.12 80 GLY A CA 1
ATOM 637 C C . GLY A 1 80 ? -23.961 -9.408 4.410 1.00 74.12 80 GLY A C 1
ATOM 638 O O . GLY A 1 80 ? -25.176 -9.564 4.424 1.00 74.12 80 GLY A O 1
ATOM 639 N N . ARG A 1 81 ? -23.390 -8.241 4.061 1.00 78.12 81 ARG A N 1
ATOM 640 C CA . ARG A 1 81 ? -24.120 -7.036 3.620 1.00 78.12 81 ARG A CA 1
ATOM 641 C C . ARG A 1 81 ? -25.198 -6.582 4.612 1.00 78.12 81 ARG A C 1
ATOM 643 O O . ARG A 1 81 ? -26.259 -6.122 4.210 1.00 78.12 81 ARG A O 1
ATOM 650 N N . VAL A 1 82 ? -24.889 -6.669 5.907 1.00 69.81 82 VAL A N 1
ATOM 651 C CA . VAL A 1 82 ? -25.803 -6.262 6.990 1.00 69.81 82 VAL A CA 1
ATOM 652 C C . VAL A 1 82 ? -25.529 -4.839 7.475 1.00 69.81 82 VAL A C 1
ATOM 654 O O . VAL A 1 82 ? -26.459 -4.108 7.786 1.00 69.81 82 VAL A O 1
ATOM 657 N N . ASN A 1 83 ? -24.257 -4.423 7.504 1.00 69.94 83 ASN A N 1
ATOM 658 C CA . ASN A 1 83 ? -23.825 -3.128 8.036 1.00 69.94 83 ASN A CA 1
A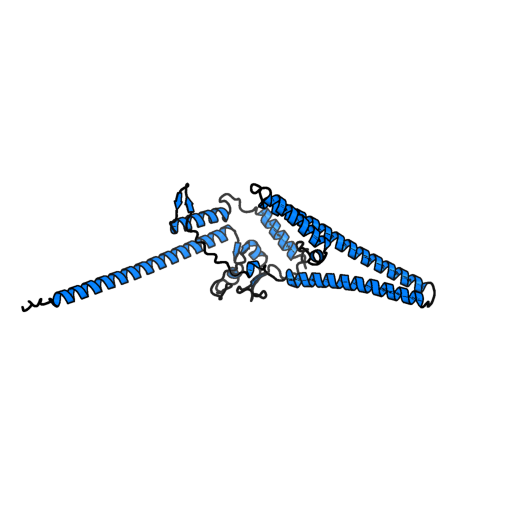TOM 659 C C . ASN A 1 83 ? -22.871 -2.410 7.071 1.00 69.94 83 ASN A C 1
ATOM 661 O O . ASN A 1 83 ? -22.147 -3.047 6.302 1.00 69.94 83 ASN A O 1
ATOM 665 N N . ARG A 1 84 ? -22.823 -1.073 7.140 1.00 81.25 84 ARG A N 1
ATOM 666 C CA . ARG A 1 84 ? -21.726 -0.274 6.568 1.00 81.25 84 ARG A CA 1
ATOM 667 C C . ARG A 1 84 ? -20.652 -0.083 7.624 1.00 81.25 84 ARG A C 1
ATOM 669 O O . ARG A 1 84 ? -20.905 0.553 8.644 1.00 81.25 84 ARG A O 1
ATOM 676 N N . LEU A 1 85 ? -19.479 -0.645 7.378 1.00 79.31 85 LEU A N 1
ATOM 677 C CA . LEU A 1 85 ? -18.368 -0.662 8.330 1.00 79.31 85 LEU A CA 1
ATOM 678 C C . LEU A 1 85 ? -17.146 0.109 7.821 1.00 79.31 85 LEU A C 1
ATOM 680 O O . LEU A 1 85 ? -16.304 0.504 8.620 1.00 79.31 85 LEU A O 1
ATOM 684 N N . ASP A 1 86 ? -17.072 0.369 6.517 1.00 82.69 86 ASP A N 1
ATOM 685 C CA . ASP A 1 86 ? -15.891 0.933 5.869 1.00 82.69 86 ASP A CA 1
ATOM 686 C C . ASP A 1 86 ? -16.176 2.380 5.479 1.00 82.69 86 ASP A C 1
ATOM 688 O O . ASP A 1 86 ? -16.977 2.633 4.583 1.00 82.69 86 ASP A O 1
ATOM 692 N N . TYR A 1 87 ? -15.547 3.335 6.159 1.00 82.69 87 TYR A N 1
ATOM 693 C CA . TYR A 1 87 ? -15.784 4.770 5.991 1.00 82.69 87 TYR A CA 1
ATOM 694 C C . TYR A 1 87 ? -14.509 5.457 5.502 1.00 82.69 87 TYR A C 1
ATOM 696 O O . TYR A 1 87 ? -13.414 5.135 5.958 1.00 82.69 87 TYR A O 1
ATOM 704 N N . LEU A 1 88 ? -14.659 6.430 4.605 1.00 84.69 88 LEU A N 1
ATOM 705 C CA . LEU A 1 88 ? -13.592 7.354 4.232 1.00 84.69 88 LEU A CA 1
ATOM 706 C C . LEU A 1 88 ? -14.053 8.760 4.597 1.00 84.69 88 LEU A C 1
ATOM 708 O O . LEU A 1 88 ? -15.010 9.279 4.022 1.00 84.69 88 LEU A O 1
ATOM 712 N N . PHE A 1 89 ? -13.386 9.337 5.594 1.00 84.06 89 PHE A N 1
ATOM 713 C CA . PHE A 1 89 ? -13.653 10.687 6.061 1.00 84.06 89 PHE A CA 1
ATOM 714 C C . PHE A 1 89 ? -12.658 11.659 5.433 1.00 84.06 89 PHE A C 1
ATOM 716 O O . PHE A 1 89 ? -11.449 11.427 5.480 1.00 84.06 89 PHE A O 1
ATOM 723 N N . LEU A 1 90 ? -13.163 12.753 4.872 1.00 79.56 90 LEU A N 1
ATOM 724 C CA . LEU A 1 90 ? -12.349 13.851 4.352 1.00 79.56 90 LEU A CA 1
ATOM 725 C C . LEU A 1 90 ? -12.620 15.122 5.134 1.00 79.56 90 LEU A C 1
ATOM 727 O O . LEU A 1 90 ? -13.693 15.281 5.699 1.00 79.56 90 LEU A O 1
ATOM 731 N N . HIS A 1 91 ? -11.669 16.052 5.139 1.00 86.06 91 HIS A N 1
ATOM 732 C CA . HIS A 1 91 ? -11.924 17.380 5.686 1.00 86.06 91 HIS A CA 1
ATOM 733 C C . HIS A 1 91 ? -13.040 18.070 4.886 1.00 86.06 91 HIS A C 1
ATOM 735 O O . HIS A 1 91 ? -13.058 17.996 3.654 1.00 86.06 91 HIS A O 1
ATOM 741 N N . ASP A 1 92 ? -13.947 18.754 5.579 1.00 81.06 92 ASP A N 1
ATOM 742 C CA . ASP A 1 92 ? -15.114 19.414 4.977 1.00 81.06 92 ASP A CA 1
ATOM 743 C C . ASP A 1 92 ? -14.719 20.388 3.848 1.00 81.06 92 ASP A C 1
ATOM 745 O O . ASP A 1 92 ? -15.210 20.303 2.720 1.00 81.06 92 ASP A O 1
ATOM 749 N N . GLU A 1 93 ? -13.711 21.230 4.101 1.00 80.81 93 GLU A N 1
ATOM 750 C CA . GLU A 1 93 ? -13.184 22.156 3.088 1.00 80.81 93 GLU A CA 1
ATOM 751 C C . GLU A 1 93 ? -12.633 21.439 1.846 1.00 80.81 93 GLU A C 1
ATOM 753 O O . GLU A 1 93 ? -12.819 21.925 0.736 1.00 80.81 93 GLU A O 1
ATOM 758 N N . LEU A 1 94 ? -11.970 20.287 1.997 1.00 78.31 94 LEU A N 1
ATOM 759 C CA . LEU A 1 94 ? -11.403 19.552 0.859 1.00 78.31 94 LEU A CA 1
ATOM 760 C C . LEU A 1 94 ? -12.519 19.000 -0.035 1.00 78.31 94 LEU A C 1
ATOM 762 O O . LEU A 1 94 ? -12.438 19.075 -1.258 1.00 78.31 94 LEU A O 1
ATOM 766 N N . THR A 1 95 ? -13.572 18.485 0.597 1.00 80.69 95 THR A N 1
ATOM 767 C CA . THR A 1 95 ? -14.756 17.947 -0.080 1.00 80.69 95 THR A CA 1
ATOM 768 C C . THR A 1 95 ? -15.488 19.046 -0.846 1.00 80.69 95 THR A C 1
ATOM 770 O O . THR A 1 95 ? -15.841 18.859 -2.006 1.00 80.69 95 THR A O 1
ATOM 773 N N . SER A 1 96 ? -15.633 20.223 -0.231 1.00 80.12 96 SER A N 1
ATOM 774 C CA . SER A 1 96 ? -16.271 21.387 -0.852 1.00 80.12 96 SER A CA 1
ATOM 775 C C . SER A 1 96 ? -15.478 21.948 -2.039 1.00 80.12 96 SER A C 1
ATOM 777 O O . SER A 1 96 ? -16.076 22.388 -3.016 1.00 80.12 96 SER A O 1
ATOM 779 N N . HIS A 1 97 ? -14.140 21.929 -1.981 1.00 77.06 97 HIS A N 1
ATOM 780 C CA . HIS A 1 97 ? -13.293 22.483 -3.045 1.00 77.06 97 HIS A CA 1
ATOM 781 C C . HIS A 1 97 ? -13.058 21.529 -4.219 1.00 77.06 97 HIS A C 1
ATOM 783 O O . HIS A 1 97 ? -12.926 21.994 -5.347 1.00 77.06 97 HIS A O 1
ATOM 789 N N . LEU A 1 98 ? -12.947 20.221 -3.968 1.00 77.44 98 LEU A N 1
ATOM 790 C CA . LEU A 1 98 ? -12.537 19.248 -4.991 1.00 77.44 98 LEU A CA 1
ATOM 791 C C . LEU A 1 98 ? -13.698 18.455 -5.597 1.00 77.44 98 LEU A C 1
ATOM 793 O O . LEU A 1 98 ? -13.468 17.703 -6.536 1.00 77.44 98 LEU A O 1
ATOM 797 N N . ASN A 1 99 ? -14.918 18.615 -5.071 1.00 79.31 99 ASN A N 1
ATOM 798 C CA . ASN A 1 99 ? -16.123 17.905 -5.508 1.00 79.31 99 ASN A CA 1
ATOM 799 C C . ASN A 1 99 ? -15.869 16.405 -5.781 1.00 79.31 99 ASN A C 1
ATOM 801 O O . ASN A 1 99 ? -15.985 15.947 -6.921 1.00 79.31 99 ASN A O 1
ATOM 805 N N . PRO A 1 100 ? -15.440 15.648 -4.757 1.00 85.38 100 PRO A N 1
ATOM 806 C CA . PRO A 1 100 ? -14.963 14.293 -4.953 1.00 85.38 100 PRO A CA 1
ATOM 807 C C . PRO A 1 100 ? -16.091 13.342 -5.349 1.00 85.38 100 PRO A C 1
ATOM 809 O O . PRO A 1 100 ? -17.238 13.497 -4.935 1.00 85.38 100 PRO A O 1
ATOM 812 N N . GLU A 1 101 ? -15.734 12.288 -6.072 1.00 90.38 101 GLU A N 1
ATOM 813 C CA . GLU A 1 101 ? -16.614 11.144 -6.295 1.00 90.38 101 GLU A CA 1
ATOM 814 C C . GLU A 1 101 ? -16.333 10.080 -5.236 1.00 90.38 101 GLU A C 1
ATOM 816 O O . GLU A 1 101 ? -15.182 9.837 -4.879 1.00 90.38 101 GLU A O 1
ATOM 821 N N . ALA A 1 102 ? -17.368 9.404 -4.748 1.00 91.38 102 ALA A N 1
ATOM 822 C CA . ALA A 1 102 ? -17.219 8.248 -3.875 1.00 91.38 102 ALA A CA 1
ATOM 823 C C . ALA A 1 102 ? -17.979 7.067 -4.471 1.00 91.38 102 ALA A C 1
ATOM 825 O O . ALA A 1 102 ? -19.040 7.265 -5.056 1.00 91.38 102 ALA A O 1
ATOM 826 N N . ARG A 1 103 ? -17.458 5.848 -4.314 1.00 93.25 103 ARG A N 1
ATOM 827 C CA . ARG A 1 103 ? -18.121 4.613 -4.749 1.00 93.25 103 ARG A CA 1
ATOM 828 C C . ARG A 1 103 ? -17.752 3.420 -3.885 1.00 93.25 103 ARG A C 1
ATOM 830 O O . ARG A 1 103 ? -16.686 3.390 -3.273 1.00 93.25 103 ARG A O 1
ATOM 837 N N . TYR A 1 104 ? -18.632 2.427 -3.878 1.00 91.62 104 TYR A N 1
ATOM 838 C CA . TYR A 1 104 ? -18.359 1.118 -3.303 1.00 91.62 104 TYR A CA 1
ATOM 839 C C . TYR A 1 104 ? -18.466 0.055 -4.381 1.00 91.62 104 TYR A C 1
ATOM 841 O O . TYR A 1 104 ? -19.537 -0.143 -4.950 1.00 91.62 104 TYR A O 1
ATOM 849 N N . ASP A 1 105 ? -17.368 -0.652 -4.603 1.00 91.56 105 ASP A N 1
ATOM 850 C CA . ASP A 1 105 ? -17.282 -1.707 -5.605 1.00 91.56 105 ASP A CA 1
ATOM 851 C C . ASP A 1 105 ? -17.147 -3.080 -4.931 1.00 91.56 105 ASP A C 1
ATOM 853 O O . ASP A 1 105 ? -16.667 -3.173 -3.790 1.00 91.56 105 ASP A O 1
ATOM 857 N N . PRO A 1 106 ? -17.543 -4.173 -5.610 1.00 86.81 106 PRO A N 1
ATOM 858 C CA . PRO A 1 106 ? -17.148 -5.510 -5.204 1.00 86.81 106 PRO A CA 1
ATOM 859 C C . PRO A 1 106 ? -15.637 -5.573 -5.002 1.00 86.81 106 PRO A C 1
ATOM 861 O O . PRO A 1 106 ? -14.855 -5.063 -5.804 1.00 86.81 106 PRO A O 1
ATOM 864 N N . ASN A 1 107 ? -15.227 -6.207 -3.914 1.00 77.56 107 ASN A N 1
ATOM 865 C CA . ASN A 1 107 ? -13.823 -6.304 -3.583 1.00 77.56 107 ASN A CA 1
ATOM 866 C C . ASN A 1 107 ? -13.123 -7.284 -4.533 1.00 77.56 107 ASN A C 1
ATOM 868 O O . ASN A 1 107 ? -13.276 -8.501 -4.418 1.00 77.56 107 ASN A O 1
ATOM 872 N N . GLY A 1 108 ? -12.339 -6.736 -5.465 1.00 69.94 108 GLY A N 1
ATOM 873 C CA . GLY A 1 108 ? -11.539 -7.507 -6.423 1.00 69.94 108 GLY A CA 1
ATOM 874 C C . GLY A 1 108 ? -10.433 -8.352 -5.779 1.00 69.94 108 GLY A C 1
ATOM 875 O O . GLY A 1 108 ? -9.919 -9.268 -6.410 1.00 69.94 108 GLY A O 1
ATOM 876 N N . TYR A 1 109 ? -10.119 -8.105 -4.504 1.00 61.56 109 TYR A N 1
ATOM 877 C CA . TYR A 1 109 ? -9.037 -8.737 -3.744 1.00 61.56 109 TYR A CA 1
ATOM 878 C C . TYR A 1 109 ? -9.495 -9.952 -2.917 1.00 61.56 109 TYR A C 1
ATOM 880 O O . TYR A 1 109 ? -8.733 -10.465 -2.093 1.00 61.56 109 TYR A O 1
ATOM 888 N N . GLY A 1 110 ? -10.740 -10.408 -3.103 1.00 62.25 110 GLY A N 1
ATOM 889 C CA . GLY A 1 110 ? -11.287 -11.603 -2.449 1.00 62.25 110 GLY A CA 1
ATOM 890 C C . GLY A 1 110 ? -11.697 -11.413 -0.984 1.00 62.25 110 GLY A C 1
ATOM 891 O O . GLY A 1 110 ? -11.866 -12.401 -0.271 1.00 62.25 110 GLY A O 1
ATOM 892 N N . GLY A 1 111 ? -11.841 -10.167 -0.521 1.00 69.94 111 GLY A N 1
ATOM 893 C CA . GLY A 1 111 ? -12.431 -9.862 0.784 1.00 69.94 111 GLY A CA 1
ATOM 894 C C . GLY A 1 111 ? -13.961 -9.883 0.749 1.00 69.94 111 GLY A C 1
ATOM 895 O O . GLY A 1 111 ? -14.581 -9.623 -0.278 1.00 69.94 111 GLY A O 1
ATOM 896 N N . ASP A 1 112 ? -14.583 -10.161 1.891 1.00 77.75 112 ASP A N 1
ATOM 897 C CA . ASP A 1 112 ? -16.040 -10.178 2.068 1.00 77.75 112 ASP A CA 1
ATOM 898 C C . ASP A 1 112 ? -16.647 -8.780 2.284 1.00 77.75 112 ASP A C 1
ATOM 900 O O . ASP A 1 112 ? -17.870 -8.624 2.262 1.00 77.75 112 ASP A O 1
ATOM 904 N N . HIS A 1 113 ? -15.817 -7.744 2.412 1.00 86.00 113 HIS A N 1
ATOM 905 C CA . HIS A 1 113 ? -16.237 -6.342 2.407 1.00 86.00 113 HIS A CA 1
ATOM 906 C C . HIS A 1 113 ? -16.388 -5.776 0.981 1.00 86.00 113 HIS A C 1
ATOM 908 O O . HIS A 1 113 ? -15.866 -6.347 0.031 1.00 86.00 113 HIS A O 1
ATOM 914 N N . LEU A 1 114 ? -17.093 -4.655 0.814 1.00 84.62 114 LEU A N 1
ATOM 915 C CA . LEU A 1 114 ? -17.005 -3.807 -0.382 1.00 84.62 114 LEU A CA 1
ATOM 916 C C . LEU A 1 114 ? -15.788 -2.883 -0.278 1.00 84.62 114 LEU A C 1
ATOM 918 O O . LEU A 1 114 ? -15.404 -2.464 0.813 1.00 84.62 114 LEU A O 1
ATOM 922 N N . THR A 1 115 ? -15.216 -2.512 -1.417 1.00 90.00 115 THR A N 1
ATOM 923 C CA . THR A 1 115 ? -14.111 -1.554 -1.481 1.00 90.00 115 THR A CA 1
ATOM 924 C C . THR A 1 115 ? -14.665 -0.141 -1.612 1.00 90.00 115 THR A C 1
ATOM 926 O O . THR A 1 115 ? -15.253 0.193 -2.636 1.00 90.00 115 THR A O 1
ATOM 929 N N . HIS A 1 116 ? -14.464 0.696 -0.591 1.00 90.75 116 HIS A N 1
ATOM 930 C CA . HIS A 1 116 ? -14.793 2.121 -0.650 1.00 90.75 116 HIS A CA 1
ATOM 931 C C . HIS A 1 116 ? -13.666 2.892 -1.346 1.00 90.75 116 HIS A C 1
ATOM 933 O O . HIS A 1 116 ? -12.526 2.878 -0.882 1.00 90.75 116 HIS A O 1
ATOM 939 N N . THR A 1 117 ? -13.989 3.585 -2.433 1.00 90.56 117 THR A N 1
ATOM 940 C CA . THR A 1 117 ? -13.065 4.444 -3.180 1.00 90.56 117 THR A CA 1
ATOM 941 C C . THR A 1 117 ? -13.577 5.876 -3.166 1.00 90.56 117 THR A C 1
ATOM 943 O O . THR A 1 117 ? -14.754 6.097 -3.441 1.00 90.56 117 THR A O 1
ATOM 946 N N . VAL A 1 118 ? -12.696 6.838 -2.882 1.00 87.44 118 VAL A N 1
ATOM 947 C CA . VAL A 1 118 ? -12.973 8.271 -3.042 1.00 87.44 118 VAL A CA 1
ATOM 948 C C . VAL A 1 118 ? -11.945 8.873 -3.994 1.00 87.44 118 VAL A C 1
ATOM 950 O O . VAL A 1 118 ? -10.740 8.774 -3.759 1.00 87.44 118 VAL A O 1
ATOM 953 N N . THR A 1 119 ? -12.429 9.500 -5.057 1.00 87.56 119 THR A N 1
ATOM 954 C CA . THR A 1 119 ? -11.629 10.137 -6.101 1.00 87.56 119 THR A CA 1
ATOM 955 C C . THR A 1 119 ? -11.685 11.648 -5.914 1.00 87.56 119 THR A C 1
ATOM 957 O O . THR A 1 119 ? -12.747 12.249 -6.036 1.00 87.56 119 THR A O 1
ATOM 960 N N . LEU A 1 120 ? -10.537 12.262 -5.611 1.00 81.94 120 LEU A N 1
ATOM 961 C CA . LEU A 1 120 ? -10.405 13.714 -5.403 1.00 81.94 120 LEU A CA 1
ATOM 962 C C . LEU A 1 120 ? -10.102 14.496 -6.692 1.00 81.94 120 LEU A C 1
ATOM 964 O O . LEU A 1 120 ? -10.255 15.709 -6.727 1.00 81.94 120 LEU A O 1
ATOM 968 N N . SER A 1 121 ? -9.588 13.816 -7.717 1.00 71.50 121 SER A N 1
ATOM 969 C CA . SER A 1 121 ? -9.320 14.349 -9.054 1.00 71.50 121 SER A CA 1
ATOM 970 C C . SER A 1 121 ? -9.210 13.176 -10.024 1.00 71.50 121 SER A C 1
ATOM 972 O O . SER A 1 121 ? -8.691 12.119 -9.656 1.00 71.50 121 SER A O 1
ATOM 974 N N . GLN A 1 122 ? -9.697 13.364 -11.249 1.00 62.62 122 GLN A N 1
ATOM 975 C CA . GLN A 1 122 ? -9.567 12.392 -12.337 1.00 62.62 122 GLN A CA 1
ATOM 976 C C . GLN A 1 122 ? -8.256 12.567 -13.128 1.00 62.62 122 GLN A C 1
ATOM 978 O O . GLN A 1 122 ? -7.949 11.748 -13.994 1.00 62.62 122 GLN A O 1
ATOM 983 N N . SER A 1 123 ? -7.458 13.596 -12.818 1.00 59.84 123 SER A N 1
ATOM 984 C CA . SER A 1 123 ? -6.198 13.858 -13.511 1.00 59.84 123 SER A CA 1
ATOM 985 C C . SER A 1 123 ? -5.142 12.800 -13.147 1.00 59.84 123 SER A C 1
ATOM 987 O O . SER A 1 123 ? -4.937 12.516 -11.959 1.00 59.84 123 SER A O 1
ATOM 989 N N . PRO A 1 124 ? -4.433 12.204 -14.128 1.00 52.41 124 PRO A N 1
ATOM 990 C CA . PRO A 1 124 ? -3.400 11.209 -13.863 1.00 52.41 124 PRO A CA 1
ATOM 991 C C . PRO A 1 124 ? -2.260 11.815 -13.037 1.00 52.41 124 PRO A C 1
ATOM 993 O O . PRO A 1 124 ? -1.429 12.571 -13.535 1.00 52.41 124 PRO A O 1
ATOM 996 N N . CYS A 1 125 ? -2.184 11.471 -11.753 1.00 46.81 125 CYS A N 1
ATOM 997 C CA . CYS A 1 125 ? -1.056 11.870 -10.923 1.00 46.81 125 CYS A CA 1
ATOM 998 C C . CYS A 1 125 ? 0.141 10.957 -11.214 1.00 46.81 125 CYS A C 1
ATOM 1000 O O . CYS A 1 125 ? 0.038 9.729 -11.146 1.00 46.81 125 CYS A O 1
ATOM 1002 N N . THR A 1 126 ? 1.300 11.546 -11.515 1.00 46.28 126 THR A N 1
ATOM 1003 C CA . THR A 1 126 ? 2.548 10.790 -11.660 1.00 46.28 126 THR A CA 1
ATOM 1004 C C . THR A 1 126 ? 2.876 10.098 -10.335 1.00 46.28 126 THR A C 1
ATOM 1006 O O . THR A 1 126 ? 3.134 10.731 -9.311 1.00 46.28 126 THR A O 1
ATOM 1009 N N . THR A 1 127 ? 2.834 8.764 -10.327 1.00 48.38 127 THR A N 1
ATOM 1010 C CA . THR A 1 127 ? 3.089 7.970 -9.122 1.00 48.38 127 THR A CA 1
ATOM 1011 C C . THR A 1 127 ? 4.486 8.277 -8.588 1.00 48.38 127 THR A C 1
ATOM 1013 O O . THR A 1 127 ? 5.487 8.053 -9.274 1.00 48.38 127 THR A O 1
ATOM 1016 N N . THR A 1 128 ? 4.582 8.769 -7.354 1.00 49.91 128 THR A N 1
ATOM 1017 C CA . THR A 1 128 ? 5.882 8.901 -6.688 1.00 49.91 128 THR A CA 1
ATOM 1018 C C . THR A 1 128 ? 6.476 7.512 -6.435 1.00 49.91 128 THR A C 1
ATOM 1020 O O . THR A 1 128 ? 5.750 6.535 -6.237 1.00 49.91 128 THR A O 1
ATOM 1023 N N . LYS A 1 129 ? 7.815 7.397 -6.473 1.00 49.97 129 LYS A N 1
ATOM 1024 C CA . LYS A 1 129 ? 8.525 6.135 -6.196 1.00 49.97 129 LYS A CA 1
ATOM 1025 C C . LYS A 1 129 ? 8.043 5.560 -4.861 1.00 49.97 129 LYS A C 1
ATOM 1027 O O . LYS A 1 129 ? 8.280 6.155 -3.812 1.00 49.97 129 LYS A O 1
ATOM 1032 N N . GLY A 1 130 ? 7.398 4.396 -4.918 1.00 55.34 130 GLY A N 1
ATOM 1033 C CA . GLY A 1 130 ? 6.915 3.690 -3.737 1.00 55.34 130 GLY A CA 1
ATOM 1034 C C . GLY A 1 130 ? 8.030 3.378 -2.733 1.00 55.34 130 GLY A C 1
ATOM 1035 O O . GLY A 1 130 ? 9.219 3.348 -3.061 1.00 55.34 130 GLY A O 1
ATOM 1036 N N . TYR A 1 131 ? 7.631 3.130 -1.487 1.00 57.34 131 TYR A N 1
ATOM 1037 C CA . TYR A 1 131 ? 8.536 2.727 -0.415 1.00 57.34 131 TYR A CA 1
ATOM 1038 C C . TYR A 1 131 ? 9.360 1.489 -0.808 1.00 57.34 131 TYR A C 1
ATOM 1040 O O . TYR A 1 131 ? 8.831 0.555 -1.411 1.00 57.34 131 TYR A O 1
ATOM 1048 N N . TRP A 1 132 ? 10.651 1.460 -0.449 1.00 74.12 132 TRP A N 1
ATOM 1049 C CA . TRP A 1 132 ? 11.513 0.310 -0.742 1.00 74.12 132 TRP A CA 1
ATOM 1050 C C . TRP A 1 132 ? 10.946 -0.960 -0.103 1.00 74.12 132 TRP A C 1
ATOM 1052 O O . TRP A 1 132 ? 10.739 -1.017 1.117 1.00 74.12 132 TRP A O 1
ATOM 1062 N N . ARG A 1 133 ? 10.736 -1.977 -0.937 1.00 71.94 133 ARG A N 1
ATOM 1063 C CA . ARG A 1 133 ? 10.382 -3.339 -0.540 1.00 71.94 133 ARG A CA 1
ATOM 1064 C C . ARG A 1 133 ? 11.602 -4.234 -0.738 1.00 71.94 133 ARG A C 1
ATOM 1066 O O . ARG A 1 133 ? 12.383 -4.003 -1.659 1.00 71.94 133 ARG A O 1
ATOM 1073 N N . LEU A 1 134 ? 11.765 -5.219 0.145 1.00 75.62 134 LEU A N 1
ATOM 1074 C CA . LEU A 1 134 ? 12.831 -6.211 0.034 1.00 75.62 134 LEU A CA 1
ATOM 1075 C C . LEU A 1 134 ? 12.618 -7.026 -1.254 1.00 75.62 134 LEU A C 1
ATOM 1077 O O . LEU A 1 134 ? 11.591 -7.699 -1.345 1.00 75.62 134 LEU A O 1
ATOM 1081 N N . PRO A 1 135 ? 13.536 -6.965 -2.231 1.00 76.12 135 PRO A N 1
ATOM 1082 C CA . PRO A 1 135 ? 13.438 -7.770 -3.442 1.00 76.12 135 PRO A CA 1
ATOM 1083 C C . PRO A 1 135 ? 13.650 -9.243 -3.120 1.00 76.12 135 PRO A C 1
ATOM 1085 O O . PRO A 1 135 ? 14.481 -9.585 -2.272 1.00 76.12 135 PRO A O 1
ATOM 1088 N N . ARG A 1 136 ? 12.906 -10.115 -3.799 1.00 71.38 136 ARG A N 1
ATOM 1089 C CA . ARG A 1 136 ? 12.988 -11.569 -3.605 1.00 71.38 136 ARG A CA 1
ATOM 1090 C C . ARG A 1 136 ? 14.281 -12.149 -4.176 1.00 71.38 136 ARG A C 1
ATOM 1092 O O . ARG A 1 136 ? 14.787 -13.144 -3.671 1.00 71.38 136 ARG A O 1
ATOM 1099 N N . GLU A 1 137 ? 14.863 -11.488 -5.162 1.00 70.25 137 GLU A N 1
ATOM 1100 C CA . GLU A 1 137 ? 16.106 -11.870 -5.831 1.00 70.25 137 GLU A CA 1
ATOM 1101 C C . GLU A 1 137 ? 17.294 -11.755 -4.876 1.00 70.25 137 GLU A C 1
ATOM 1103 O O . GLU A 1 137 ? 18.147 -12.636 -4.835 1.00 70.25 137 GLU A O 1
ATOM 1108 N N . LEU A 1 138 ? 17.299 -10.739 -4.004 1.00 76.50 138 LEU A N 1
ATOM 1109 C CA . LEU A 1 138 ? 18.284 -10.665 -2.921 1.00 76.50 138 LEU A CA 1
ATOM 1110 C C . LEU A 1 138 ? 18.188 -11.866 -1.983 1.00 76.50 138 LEU A C 1
ATOM 1112 O O . LEU A 1 138 ? 19.198 -12.289 -1.437 1.00 76.50 138 LEU A O 1
ATOM 1116 N N . LEU A 1 139 ? 16.988 -12.413 -1.788 1.00 78.81 139 LEU A N 1
ATOM 1117 C CA . LEU A 1 139 ? 16.798 -13.626 -1.002 1.00 78.81 139 LEU A CA 1
ATOM 1118 C C . LEU A 1 139 ? 17.127 -14.893 -1.790 1.00 78.81 139 LEU A C 1
ATOM 1120 O O . LEU A 1 139 ? 17.179 -15.949 -1.179 1.00 78.81 139 LEU A O 1
ATOM 1124 N N . SER A 1 140 ? 17.362 -14.815 -3.099 1.00 79.19 140 SER A N 1
ATOM 1125 C CA . SER A 1 140 ? 17.824 -15.950 -3.907 1.00 79.19 140 SER A CA 1
ATOM 1126 C C . SER A 1 140 ? 19.347 -16.106 -3.858 1.00 79.19 140 SER A C 1
ATOM 1128 O O . SER A 1 140 ? 19.845 -17.201 -4.096 1.00 79.19 140 SER A O 1
ATOM 1130 N N . ASP A 1 141 ? 20.086 -15.051 -3.492 1.00 78.25 141 ASP A N 1
ATOM 1131 C CA . ASP A 1 141 ? 21.536 -15.109 -3.290 1.00 78.25 141 ASP A CA 1
ATOM 1132 C C . ASP A 1 141 ? 21.879 -15.891 -1.999 1.00 78.25 141 ASP A C 1
ATOM 1134 O O . ASP A 1 141 ? 21.573 -15.428 -0.887 1.00 78.25 141 ASP A O 1
ATOM 1138 N N . PRO A 1 142 ? 22.565 -17.050 -2.100 1.00 86.81 142 PRO A N 1
ATOM 1139 C CA . PRO A 1 142 ? 22.941 -17.858 -0.940 1.00 86.81 142 PRO A CA 1
ATOM 1140 C C . PRO A 1 142 ? 23.822 -17.108 0.067 1.00 86.81 142 PRO A C 1
ATOM 1142 O O . PRO A 1 142 ? 23.771 -17.379 1.269 1.00 86.81 142 PRO A O 1
ATOM 1145 N N . ASN A 1 143 ? 24.623 -16.139 -0.385 1.00 87.44 143 ASN A N 1
ATOM 1146 C CA . ASN A 1 143 ? 25.458 -15.331 0.499 1.00 87.44 143 ASN A CA 1
ATOM 1147 C C . ASN A 1 143 ? 24.620 -14.379 1.345 1.00 87.44 143 ASN A C 1
ATOM 1149 O O . ASN A 1 143 ? 24.896 -14.220 2.535 1.00 87.44 143 ASN A O 1
ATOM 1153 N N . ILE A 1 144 ? 23.576 -13.789 0.759 1.00 86.06 144 ILE A N 1
ATOM 1154 C CA . ILE A 1 144 ? 22.645 -12.922 1.481 1.00 86.06 144 ILE A CA 1
ATOM 1155 C C . ILE A 1 144 ? 21.831 -13.742 2.484 1.00 86.06 144 ILE A C 1
ATOM 1157 O O . ILE A 1 144 ? 21.745 -13.349 3.648 1.00 86.06 144 ILE A O 1
ATOM 1161 N N . GLN A 1 145 ? 21.307 -14.909 2.089 1.00 88.50 145 GLN A N 1
ATOM 1162 C CA . GLN A 1 145 ? 20.608 -15.813 3.013 1.00 88.50 145 GLN A CA 1
ATOM 1163 C C . GLN A 1 145 ? 21.493 -16.203 4.203 1.00 88.50 145 GLN A C 1
ATOM 1165 O O . GLN A 1 145 ? 21.075 -16.103 5.362 1.00 88.50 145 GLN A O 1
ATOM 1170 N N . ARG A 1 146 ? 22.739 -16.604 3.926 1.00 92.12 146 ARG A N 1
ATOM 1171 C CA . ARG A 1 146 ? 23.720 -16.981 4.947 1.00 92.12 146 ARG A CA 1
ATOM 1172 C C . ARG A 1 146 ? 24.037 -15.816 5.881 1.00 92.12 146 ARG A C 1
ATOM 1174 O O . ARG A 1 146 ? 24.053 -16.010 7.093 1.00 92.12 146 ARG A O 1
ATOM 1181 N N . ALA A 1 147 ? 24.228 -14.611 5.346 1.00 90.69 147 ALA A N 1
ATOM 1182 C CA . ALA A 1 147 ? 24.497 -13.417 6.145 1.00 90.69 147 ALA A CA 1
ATOM 1183 C C . ALA A 1 147 ? 23.319 -13.053 7.066 1.00 90.69 147 ALA A C 1
ATOM 1185 O O . ALA A 1 147 ? 23.530 -12.819 8.256 1.00 90.69 147 ALA A O 1
ATOM 1186 N N . ILE A 1 148 ? 22.081 -13.068 6.551 1.00 91.12 148 ILE A N 1
ATOM 1187 C CA . ILE A 1 148 ? 20.866 -12.832 7.354 1.00 91.12 148 ILE A CA 1
ATOM 1188 C C . ILE A 1 148 ? 20.758 -13.875 8.472 1.00 91.12 148 ILE A C 1
ATOM 1190 O O . ILE A 1 148 ? 20.520 -13.521 9.626 1.00 91.12 148 ILE A O 1
ATOM 1194 N N . THR A 1 149 ? 20.949 -15.152 8.133 1.00 94.44 149 THR A N 1
ATOM 1195 C CA . THR A 1 149 ? 20.846 -16.272 9.081 1.00 94.44 149 THR A CA 1
ATOM 1196 C C . THR A 1 149 ? 21.892 -16.166 10.184 1.00 94.44 149 THR A C 1
ATOM 1198 O O . THR A 1 149 ? 21.568 -16.331 11.360 1.00 94.44 149 THR A O 1
ATOM 1201 N N . MET A 1 150 ? 23.135 -15.838 9.827 1.00 95.50 150 MET A N 1
ATOM 1202 C CA . MET A 1 150 ? 24.225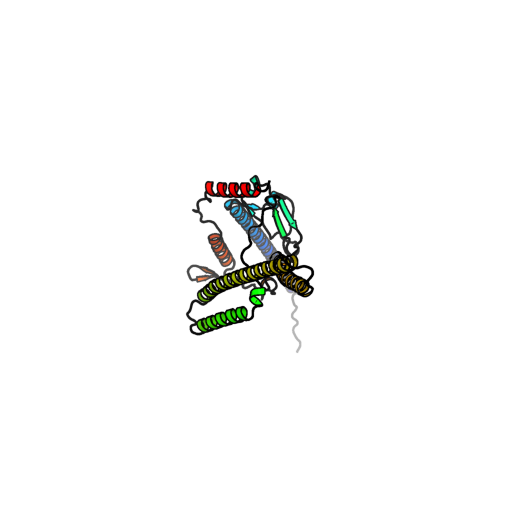 -15.640 10.780 1.00 95.50 150 MET A CA 1
ATOM 1203 C C . MET A 1 150 ? 23.913 -14.492 11.748 1.00 95.50 150 MET A C 1
ATOM 1205 O O . MET A 1 150 ? 23.939 -14.697 12.959 1.00 95.50 150 MET A O 1
ATOM 1209 N N . GLU A 1 151 ? 23.526 -13.320 11.237 1.00 95.56 151 GLU A N 1
ATOM 1210 C CA . GLU A 1 151 ? 23.159 -12.157 12.059 1.00 95.56 151 GLU A CA 1
ATOM 1211 C C . GLU A 1 151 ? 21.962 -12.443 12.981 1.00 95.56 151 GLU A C 1
ATOM 1213 O O . GLU A 1 151 ? 21.972 -12.066 14.156 1.00 95.56 151 GLU A O 1
ATOM 1218 N N . ALA A 1 152 ? 20.937 -13.138 12.476 1.00 94.88 152 ALA A N 1
ATOM 1219 C CA . ALA A 1 152 ? 19.780 -13.547 13.270 1.00 94.88 152 ALA A CA 1
ATOM 1220 C C . ALA A 1 152 ? 20.171 -14.538 14.380 1.00 94.88 152 ALA A C 1
ATOM 1222 O O . ALA A 1 152 ? 19.721 -14.404 15.518 1.00 94.88 152 ALA A O 1
ATOM 1223 N N . THR A 1 153 ? 21.052 -15.494 14.075 1.00 96.31 153 THR A N 1
ATOM 1224 C CA . THR A 1 153 ? 21.563 -16.473 15.048 1.00 96.31 153 THR A CA 1
ATOM 1225 C C . THR A 1 153 ? 22.378 -15.785 16.140 1.00 96.31 153 THR A C 1
ATOM 1227 O O . THR A 1 153 ? 22.188 -16.059 17.325 1.00 96.31 153 THR A O 1
ATOM 1230 N N . THR A 1 154 ? 23.235 -14.830 15.770 1.00 95.38 154 THR A N 1
ATOM 1231 C CA . THR A 1 154 ? 23.994 -14.018 16.728 1.00 95.38 154 THR A CA 1
ATOM 1232 C C . THR A 1 154 ? 23.077 -13.184 17.622 1.00 95.38 154 THR A C 1
ATOM 1234 O O . THR A 1 154 ? 23.313 -13.103 18.828 1.00 95.38 154 THR A O 1
ATOM 1237 N N . LEU A 1 155 ? 22.024 -12.572 17.068 1.00 95.06 155 LEU A N 1
ATOM 1238 C CA . LEU A 1 155 ? 21.037 -11.834 17.859 1.00 95.06 155 LEU A CA 1
ATOM 1239 C C . LEU A 1 155 ? 20.328 -12.752 18.861 1.00 95.06 155 LEU A C 1
ATOM 1241 O O . LEU A 1 155 ? 20.246 -12.409 20.038 1.00 95.06 155 LEU A O 1
ATOM 1245 N N . LEU A 1 156 ? 19.860 -13.917 18.406 1.00 94.19 156 LEU A N 1
ATOM 1246 C CA . LEU A 1 156 ? 19.176 -14.892 19.253 1.00 94.19 156 LEU A CA 1
ATOM 1247 C C . LEU A 1 156 ? 20.074 -15.372 20.399 1.00 94.19 156 LEU A C 1
ATOM 1249 O O . LEU A 1 156 ? 19.615 -15.453 21.536 1.00 94.19 156 LEU A O 1
ATOM 1253 N N . GLY A 1 157 ? 21.355 -15.633 20.123 1.00 95.62 157 GLY A N 1
ATOM 1254 C CA . GLY A 1 157 ? 22.338 -15.975 21.153 1.00 95.62 157 GLY A CA 1
ATOM 1255 C C . GLY A 1 157 ? 22.460 -14.892 22.227 1.00 95.62 157 GLY A C 1
ATOM 1256 O O . GLY A 1 157 ? 22.433 -15.204 23.413 1.00 95.62 157 GLY A O 1
ATOM 1257 N N . LYS A 1 158 ? 22.499 -13.613 21.829 1.00 93.50 158 LYS A N 1
ATOM 1258 C CA . LYS A 1 158 ? 22.547 -12.478 22.769 1.00 93.50 158 LYS A CA 1
ATOM 1259 C C . LYS A 1 158 ? 21.275 -12.348 23.605 1.00 93.50 158 LYS A C 1
ATOM 1261 O O . LYS A 1 158 ? 21.370 -12.066 24.789 1.00 93.50 158 LYS A O 1
ATOM 1266 N N . MET A 1 159 ? 20.102 -12.552 23.003 1.00 92.19 159 MET A N 1
ATOM 1267 C CA . MET A 1 159 ? 18.819 -12.473 23.718 1.00 92.19 159 MET A CA 1
ATOM 1268 C C . MET A 1 159 ? 18.643 -13.617 24.723 1.00 92.19 159 MET A C 1
ATOM 1270 O O . MET A 1 159 ? 18.024 -13.420 25.759 1.00 92.19 159 MET A O 1
ATOM 1274 N N . ARG A 1 160 ? 19.191 -14.803 24.428 1.00 94.00 160 ARG A N 1
ATOM 1275 C CA . ARG A 1 160 ? 19.161 -15.965 25.331 1.00 94.00 160 ARG A CA 1
ATOM 1276 C C . ARG A 1 160 ? 20.177 -15.886 26.469 1.00 94.00 160 ARG A C 1
ATOM 1278 O O . ARG A 1 160 ? 19.988 -16.553 27.475 1.00 94.00 160 ARG A O 1
ATOM 1285 N N . ALA A 1 161 ? 21.2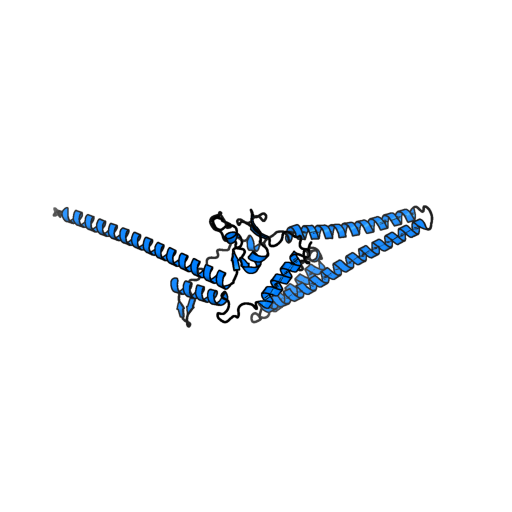59 -15.131 26.295 1.00 94.06 161 ALA A N 1
ATOM 1286 C CA . ALA A 1 161 ? 22.297 -14.994 27.312 1.00 94.06 161 ALA A CA 1
ATOM 1287 C C . ALA A 1 161 ? 21.845 -14.157 28.520 1.00 94.06 161 ALA A C 1
ATOM 1289 O O . ALA A 1 161 ? 22.408 -14.311 29.599 1.00 94.06 161 ALA A O 1
ATOM 1290 N N . ASP A 1 162 ? 20.856 -13.279 28.337 1.00 89.62 162 ASP A N 1
ATOM 1291 C CA . ASP A 1 162 ? 20.332 -12.419 29.393 1.00 89.62 162 ASP A CA 1
ATOM 1292 C C . ASP A 1 162 ? 18.847 -12.097 29.147 1.00 89.62 162 ASP A C 1
ATOM 1294 O O . ASP A 1 162 ? 18.464 -11.365 28.224 1.00 89.62 162 ASP A O 1
ATOM 1298 N N . GLU A 1 163 ? 17.999 -12.673 29.997 1.00 86.88 163 GLU A N 1
ATOM 1299 C CA . GLU A 1 163 ? 16.544 -12.512 29.960 1.00 86.88 163 GLU A CA 1
ATOM 1300 C C . GLU A 1 163 ? 16.081 -11.139 30.470 1.00 86.88 163 GLU A C 1
ATOM 1302 O O . GLU A 1 163 ? 14.936 -10.756 30.242 1.00 86.88 163 GLU A O 1
ATOM 1307 N N . THR A 1 164 ? 16.960 -10.367 31.117 1.00 90.00 164 THR A N 1
ATOM 1308 C CA . THR A 1 164 ? 16.639 -9.037 31.659 1.00 90.00 164 THR A CA 1
ATOM 1309 C C . THR A 1 164 ? 16.783 -7.915 30.625 1.00 90.00 164 THR A C 1
ATOM 1311 O O . THR A 1 164 ? 16.364 -6.778 30.862 1.00 90.00 164 THR A O 1
ATOM 1314 N N . LEU A 1 165 ? 17.344 -8.216 29.448 1.00 88.94 165 LEU A N 1
ATOM 1315 C CA . LEU A 1 165 ? 17.531 -7.244 28.373 1.00 88.94 165 LEU A CA 1
ATOM 1316 C C . LEU A 1 165 ? 16.211 -6.830 27.712 1.00 88.94 165 LEU A C 1
ATOM 1318 O O . LEU A 1 165 ? 15.260 -7.597 27.581 1.00 88.94 165 LEU A O 1
ATOM 1322 N N . ASN A 1 166 ? 16.188 -5.617 27.154 1.00 91.44 166 ASN A N 1
ATOM 1323 C CA . ASN A 1 166 ? 15.070 -5.158 26.333 1.00 91.44 166 ASN A CA 1
ATOM 1324 C C . ASN A 1 166 ? 15.100 -5.813 24.939 1.00 91.44 166 ASN A C 1
ATOM 1326 O O . ASN A 1 166 ? 15.618 -5.262 23.960 1.00 91.44 166 ASN A O 1
ATOM 1330 N N . HIS A 1 167 ? 14.505 -6.999 24.852 1.00 89.19 167 HIS A N 1
ATOM 1331 C CA . HIS A 1 167 ? 14.418 -7.817 23.641 1.00 89.19 167 HIS A CA 1
ATOM 1332 C C . HIS A 1 167 ? 13.748 -7.088 22.468 1.00 89.19 167 HIS A C 1
ATOM 1334 O O . HIS A 1 167 ? 14.193 -7.215 21.324 1.00 89.19 167 HIS A O 1
ATOM 1340 N N . GLY A 1 168 ? 12.734 -6.261 22.741 1.00 83.00 168 GLY A N 1
ATOM 1341 C CA . GLY A 1 168 ? 12.050 -5.460 21.723 1.00 83.00 168 GLY A CA 1
ATOM 1342 C C . GLY A 1 168 ? 12.974 -4.428 21.069 1.00 83.00 168 GLY A C 1
ATOM 1343 O O . GLY A 1 168 ? 13.023 -4.319 19.840 1.00 83.00 168 GLY A O 1
ATOM 1344 N N . ALA A 1 169 ? 13.768 -3.714 21.871 1.00 88.50 169 ALA A N 1
ATOM 1345 C CA . ALA A 1 169 ? 14.746 -2.749 21.372 1.00 88.50 169 ALA A CA 1
ATOM 1346 C C . ALA A 1 169 ? 15.875 -3.428 20.576 1.00 88.50 169 ALA A C 1
ATOM 1348 O O . ALA A 1 169 ? 16.292 -2.920 19.529 1.00 88.50 169 ALA A O 1
ATOM 1349 N N . MET A 1 170 ? 16.339 -4.598 21.027 1.00 90.50 170 MET A N 1
ATOM 1350 C CA . MET A 1 170 ? 17.345 -5.396 20.317 1.00 90.50 170 MET A CA 1
ATOM 1351 C C . MET A 1 170 ? 16.845 -5.848 18.939 1.00 90.50 170 MET A C 1
ATOM 1353 O O . MET A 1 170 ? 17.540 -5.642 17.937 1.00 90.50 170 MET A O 1
ATOM 1357 N N . TRP A 1 171 ? 15.625 -6.394 18.879 1.00 85.06 171 TRP A N 1
ATOM 1358 C CA . TRP A 1 171 ? 14.967 -6.811 17.639 1.00 85.06 171 TRP A CA 1
ATOM 1359 C C . TRP A 1 171 ? 14.771 -5.640 16.673 1.00 85.06 171 TRP A C 1
ATOM 1361 O O . TRP A 1 171 ? 15.183 -5.704 15.512 1.00 85.06 171 TRP A O 1
ATOM 1371 N N . TYR A 1 172 ? 14.214 -4.527 17.156 1.00 87.38 172 TYR A N 1
ATOM 1372 C CA . TYR A 1 172 ? 13.986 -3.341 16.332 1.00 87.38 172 TYR A CA 1
ATOM 1373 C C . TYR A 1 172 ? 15.299 -2.750 15.792 1.00 87.38 172 TYR A C 1
ATOM 1375 O O . TYR A 1 172 ? 15.408 -2.405 14.609 1.00 87.38 172 TYR A O 1
ATOM 1383 N N . GLY A 1 173 ? 16.334 -2.680 16.635 1.00 90.50 173 GLY A N 1
ATOM 1384 C CA . GLY A 1 173 ? 17.665 -2.226 16.240 1.00 90.50 173 GLY A CA 1
ATOM 1385 C C . GLY A 1 173 ? 18.295 -3.112 15.163 1.00 90.50 173 GLY A C 1
ATOM 1386 O O . GLY A 1 173 ? 18.874 -2.593 14.202 1.00 90.50 173 GLY A O 1
ATOM 1387 N N . TRP A 1 174 ? 18.156 -4.434 15.289 1.00 93.62 174 TRP A N 1
ATOM 1388 C CA . TRP A 1 174 ? 18.595 -5.390 14.272 1.00 93.62 174 TRP A CA 1
ATOM 1389 C C . TRP A 1 174 ? 17.842 -5.199 12.953 1.00 93.62 174 TRP A C 1
ATOM 1391 O O . TRP A 1 174 ? 18.481 -5.016 11.916 1.00 93.62 174 TRP A O 1
ATOM 1401 N N . LEU A 1 175 ? 16.511 -5.099 12.992 1.00 89.19 175 LEU A N 1
ATOM 1402 C CA . LEU A 1 175 ? 15.675 -4.908 11.804 1.00 89.19 175 LEU A CA 1
ATOM 1403 C C . LEU A 1 175 ? 16.067 -3.639 11.027 1.00 89.19 175 LEU A C 1
ATOM 1405 O O . LEU A 1 175 ? 16.207 -3.662 9.802 1.00 89.19 175 LEU A O 1
ATOM 1409 N N . LYS A 1 176 ? 16.347 -2.534 11.733 1.00 89.38 176 LYS A N 1
ATOM 1410 C CA . LYS A 1 176 ? 16.810 -1.276 11.120 1.00 89.38 176 LYS A CA 1
ATOM 1411 C C . LYS A 1 176 ? 18.211 -1.385 10.500 1.00 89.38 176 LYS A C 1
ATOM 1413 O O . LYS A 1 176 ? 18.496 -0.702 9.512 1.00 89.38 176 LYS A O 1
ATOM 1418 N N . ARG A 1 177 ? 19.119 -2.182 11.076 1.00 92.88 177 ARG A N 1
ATOM 1419 C CA . ARG A 1 177 ? 20.464 -2.421 10.511 1.00 92.88 177 ARG A CA 1
ATOM 1420 C C . ARG A 1 177 ? 20.394 -3.325 9.283 1.00 92.88 177 ARG A C 1
ATOM 1422 O O . ARG A 1 177 ? 20.886 -2.917 8.232 1.00 92.88 177 ARG A O 1
ATOM 1429 N N . MET A 1 178 ? 19.701 -4.457 9.387 1.00 91.19 178 MET A N 1
ATOM 1430 C CA . MET A 1 178 ? 19.520 -5.399 8.280 1.00 91.19 178 MET A CA 1
ATOM 1431 C C . MET A 1 178 ? 18.858 -4.737 7.080 1.00 91.19 178 MET A C 1
ATOM 1433 O O . MET A 1 178 ? 19.359 -4.834 5.964 1.00 91.19 178 MET A O 1
ATOM 1437 N N . ARG A 1 179 ? 17.794 -3.957 7.304 1.00 86.69 179 ARG A N 1
ATOM 1438 C CA . ARG A 1 179 ? 17.139 -3.197 6.236 1.00 86.69 179 ARG A CA 1
ATOM 1439 C C . ARG A 1 179 ? 18.116 -2.287 5.485 1.00 86.69 179 ARG A C 1
ATOM 1441 O O . ARG A 1 179 ? 18.105 -2.261 4.259 1.00 86.69 179 ARG A O 1
ATOM 1448 N N . ARG A 1 180 ? 18.967 -1.543 6.199 1.00 88.81 180 ARG A N 1
ATOM 1449 C CA . ARG A 1 180 ? 19.960 -0.648 5.577 1.00 88.81 180 ARG A CA 1
ATOM 1450 C C . ARG A 1 180 ? 21.001 -1.417 4.766 1.00 88.81 180 ARG A C 1
ATOM 1452 O O . ARG A 1 180 ? 21.342 -0.986 3.668 1.00 88.81 180 ARG A O 1
ATOM 1459 N N . GLN A 1 181 ? 21.484 -2.541 5.289 1.00 88.94 181 GLN A N 1
ATOM 1460 C CA . GLN A 1 181 ? 22.446 -3.390 4.587 1.00 88.94 181 GLN A CA 1
ATOM 1461 C C . GLN A 1 181 ? 21.840 -3.988 3.314 1.00 88.94 181 GLN A C 1
ATOM 1463 O O . GLN A 1 181 ? 22.441 -3.871 2.252 1.00 88.94 181 GLN A O 1
ATOM 1468 N N . LEU A 1 182 ? 20.613 -4.510 3.382 1.00 88.00 182 LEU A N 1
ATOM 1469 C CA . LEU A 1 182 ? 19.916 -5.081 2.226 1.00 88.00 182 LEU A CA 1
ATOM 1470 C C . LEU A 1 182 ? 19.630 -4.030 1.145 1.00 88.00 182 LEU A C 1
ATOM 1472 O O . LEU A 1 182 ? 19.825 -4.301 -0.036 1.00 88.00 182 LEU A O 1
ATOM 1476 N N . ILE A 1 183 ? 19.259 -2.802 1.526 1.00 85.75 183 ILE A N 1
ATOM 1477 C CA . ILE A 1 183 ? 19.136 -1.680 0.578 1.00 85.75 183 ILE A CA 1
ATOM 1478 C C . ILE A 1 183 ? 20.474 -1.406 -0.123 1.00 85.75 183 ILE A C 1
ATOM 1480 O O . ILE A 1 183 ? 20.504 -1.201 -1.336 1.00 85.75 183 ILE A O 1
ATOM 1484 N N . LYS A 1 184 ? 21.586 -1.407 0.623 1.00 87.44 184 LYS A N 1
ATOM 1485 C CA . LYS A 1 184 ? 22.924 -1.186 0.061 1.00 87.44 184 LYS A CA 1
ATOM 1486 C C . LYS A 1 184 ? 23.314 -2.305 -0.910 1.00 87.44 184 LYS A C 1
ATOM 1488 O O . LYS A 1 184 ? 23.759 -1.995 -2.010 1.00 87.44 184 LYS A O 1
ATOM 1493 N N . CYS A 1 185 ? 23.118 -3.567 -0.530 1.00 84.56 185 CYS A N 1
ATOM 1494 C CA . CYS A 1 185 ? 23.377 -4.726 -1.389 1.00 84.56 185 CYS A CA 1
ATOM 1495 C C . CYS A 1 185 ? 22.548 -4.663 -2.674 1.00 84.56 185 CYS A C 1
ATOM 1497 O O . CYS A 1 185 ? 23.101 -4.815 -3.757 1.00 84.56 185 CYS A O 1
ATOM 1499 N N . HIS A 1 186 ? 21.255 -4.336 -2.571 1.00 84.44 186 HIS A N 1
ATOM 1500 C CA . HIS A 1 186 ? 20.390 -4.141 -3.735 1.00 84.44 186 HIS A CA 1
ATOM 1501 C C . HIS A 1 186 ? 20.949 -3.069 -4.677 1.00 84.44 186 HIS A C 1
ATOM 1503 O O . HIS A 1 186 ? 21.058 -3.281 -5.881 1.00 84.44 186 HIS A O 1
ATOM 1509 N N . ARG A 1 187 ? 21.333 -1.908 -4.139 1.00 84.44 187 ARG A N 1
ATOM 1510 C CA . ARG A 1 187 ? 21.870 -0.823 -4.963 1.00 84.44 187 ARG A CA 1
ATOM 1511 C C . ARG A 1 187 ? 23.134 -1.256 -5.710 1.00 84.44 187 ARG A C 1
ATOM 1513 O O . ARG A 1 187 ? 23.215 -1.033 -6.911 1.00 84.44 187 ARG A O 1
ATOM 1520 N N . LEU A 1 188 ? 24.064 -1.914 -5.018 1.00 84.75 188 LEU A N 1
ATOM 1521 C CA . LEU A 1 188 ? 25.295 -2.428 -5.626 1.00 84.75 188 LEU A CA 1
ATOM 1522 C C . LEU A 1 188 ? 25.009 -3.485 -6.701 1.00 84.75 188 LEU A C 1
ATOM 1524 O O . LEU A 1 188 ? 25.650 -3.473 -7.746 1.00 84.75 188 LEU A O 1
ATOM 1528 N N . HIS A 1 189 ? 24.020 -4.352 -6.479 1.00 80.50 189 HIS A N 1
ATOM 1529 C CA . HIS A 1 189 ? 23.582 -5.336 -7.467 1.00 80.50 189 HIS A CA 1
ATOM 1530 C C . HIS A 1 189 ? 23.050 -4.663 -8.743 1.00 80.50 189 HIS A C 1
ATOM 1532 O O . HIS A 1 189 ? 23.460 -5.015 -9.846 1.00 80.50 189 HIS A O 1
ATOM 1538 N N . ILE A 1 190 ? 22.196 -3.639 -8.607 1.00 81.56 190 ILE A N 1
ATOM 1539 C CA . ILE A 1 190 ? 21.700 -2.859 -9.756 1.00 81.56 190 ILE A CA 1
ATOM 1540 C C . ILE A 1 190 ? 22.852 -2.157 -10.485 1.00 81.56 190 ILE A C 1
ATOM 1542 O O . ILE A 1 190 ? 22.908 -2.177 -11.713 1.00 81.56 190 ILE A O 1
ATOM 1546 N N . GLU A 1 191 ? 23.756 -1.511 -9.747 1.00 85.50 191 GLU A N 1
ATOM 1547 C CA . GLU A 1 191 ? 24.901 -0.800 -10.326 1.00 85.50 191 GLU A CA 1
ATOM 1548 C C . GLU A 1 191 ? 25.829 -1.755 -11.089 1.00 85.50 191 GLU A C 1
ATOM 1550 O O . GLU A 1 191 ? 26.233 -1.449 -12.212 1.00 85.50 191 GLU A O 1
ATOM 1555 N N . SER A 1 192 ? 26.111 -2.933 -10.529 1.00 83.25 192 SER A N 1
ATOM 1556 C CA . SER A 1 192 ? 26.899 -3.980 -11.184 1.00 83.25 192 SER A CA 1
ATOM 1557 C C . SER A 1 192 ? 26.231 -4.480 -12.468 1.00 83.25 192 SER A C 1
ATOM 1559 O O . SER A 1 192 ? 26.872 -4.468 -13.520 1.00 83.25 192 SER A O 1
ATOM 1561 N N . ALA A 1 193 ? 24.934 -4.805 -12.424 1.00 81.44 193 ALA A N 1
ATOM 1562 C CA . ALA A 1 193 ? 24.180 -5.255 -13.595 1.00 81.44 193 ALA A CA 1
ATOM 1563 C C . ALA A 1 193 ? 24.151 -4.194 -14.711 1.00 81.44 193 ALA A C 1
ATOM 1565 O O . ALA A 1 193 ? 24.374 -4.496 -15.885 1.00 81.44 193 ALA A O 1
ATOM 1566 N N . ASN A 1 194 ? 23.946 -2.923 -14.354 1.00 84.19 194 ASN A N 1
ATOM 1567 C CA . ASN A 1 194 ? 23.983 -1.816 -15.313 1.00 84.19 194 ASN A CA 1
ATOM 1568 C C . ASN A 1 194 ? 25.379 -1.630 -15.925 1.00 84.19 194 ASN A C 1
ATOM 1570 O O . ASN A 1 194 ? 25.501 -1.374 -17.123 1.00 84.19 194 ASN A O 1
ATOM 1574 N N . THR A 1 195 ? 26.431 -1.779 -15.117 1.00 88.62 195 THR A N 1
ATOM 1575 C CA . THR A 1 195 ? 27.825 -1.669 -15.569 1.00 88.62 195 THR A CA 1
ATOM 1576 C C . THR A 1 195 ? 28.175 -2.802 -16.531 1.00 88.62 195 THR A C 1
ATOM 1578 O O . THR A 1 195 ? 28.760 -2.555 -17.585 1.00 88.62 195 THR A O 1
ATOM 1581 N N . GLN A 1 196 ? 27.755 -4.032 -16.225 1.00 87.31 196 GLN A N 1
ATOM 1582 C CA . GLN A 1 196 ? 27.926 -5.193 -17.098 1.00 87.31 196 GLN A CA 1
ATOM 1583 C C . GLN A 1 196 ? 27.202 -5.000 -18.435 1.00 87.31 196 GLN A C 1
ATOM 1585 O O . GLN A 1 196 ? 27.795 -5.218 -19.492 1.00 87.31 196 GLN A O 1
ATOM 1590 N N . LEU A 1 197 ? 25.954 -4.523 -18.410 1.00 88.69 197 LEU A N 1
ATOM 1591 C CA . LEU A 1 197 ? 25.191 -4.245 -19.626 1.00 88.69 197 LEU A CA 1
ATOM 1592 C C . LEU A 1 197 ? 25.857 -3.153 -20.479 1.00 88.69 197 LEU A C 1
ATOM 1594 O O . LEU A 1 197 ? 25.921 -3.267 -21.705 1.00 88.69 197 LEU A O 1
ATOM 1598 N N . HIS A 1 198 ? 26.388 -2.108 -19.838 1.00 89.88 198 HIS A N 1
ATOM 1599 C CA . HIS A 1 198 ? 27.136 -1.055 -20.520 1.00 89.88 198 HIS A CA 1
ATOM 1600 C C . HIS A 1 198 ? 28.4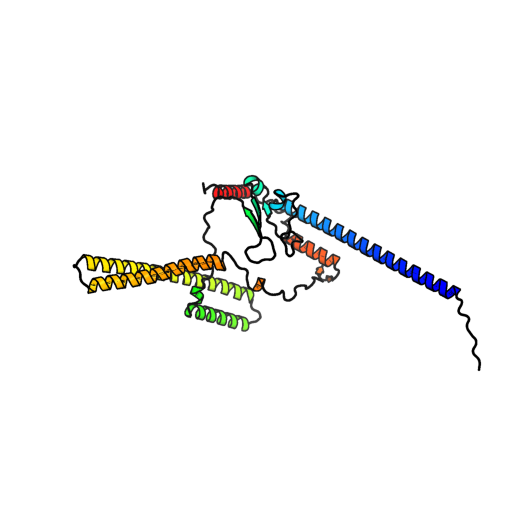29 -1.590 -21.152 1.00 89.88 198 HIS A C 1
ATOM 1602 O O . HIS A 1 198 ? 28.692 -1.327 -22.325 1.00 89.88 198 HIS A O 1
ATOM 1608 N N . HIS A 1 199 ? 29.193 -2.401 -20.418 1.00 92.50 199 HIS A N 1
ATOM 1609 C CA . HIS A 1 199 ? 30.405 -3.043 -20.921 1.00 92.50 199 HIS A CA 1
ATOM 1610 C C . HIS A 1 199 ? 30.118 -3.948 -22.131 1.00 92.50 199 HIS A C 1
ATOM 1612 O O . HIS A 1 199 ? 30.799 -3.852 -23.152 1.00 92.50 199 HIS A O 1
ATOM 1618 N N . LEU A 1 200 ? 29.071 -4.778 -22.067 1.00 92.38 200 LEU A N 1
ATOM 1619 C CA . LEU A 1 200 ? 28.656 -5.635 -23.184 1.00 92.38 200 LEU A CA 1
ATOM 1620 C C . LEU A 1 200 ? 28.237 -4.816 -24.412 1.00 92.38 200 LEU A C 1
ATOM 1622 O O . LEU A 1 200 ? 28.602 -5.164 -25.535 1.00 92.38 200 LEU A O 1
ATOM 1626 N N . ARG A 1 201 ? 27.555 -3.680 -24.212 1.00 93.00 201 ARG A N 1
ATOM 1627 C CA . ARG A 1 201 ? 27.210 -2.751 -25.299 1.00 93.00 201 ARG A CA 1
ATOM 1628 C C . ARG A 1 201 ? 28.453 -2.163 -25.972 1.00 93.00 201 ARG A C 1
ATOM 1630 O O . ARG A 1 201 ? 28.495 -2.078 -27.198 1.00 93.00 201 ARG A O 1
ATOM 1637 N N . LEU A 1 202 ? 29.454 -1.755 -25.189 1.00 94.31 202 LEU A N 1
ATOM 1638 C CA . LEU A 1 202 ? 30.719 -1.236 -25.720 1.00 94.31 202 LEU A CA 1
ATOM 1639 C C . LEU A 1 202 ? 31.492 -2.312 -26.491 1.00 94.31 202 LEU A C 1
ATOM 1641 O O . LEU A 1 202 ? 32.003 -2.034 -27.575 1.00 94.31 202 LEU A O 1
ATOM 1645 N N . ARG A 1 203 ? 31.526 -3.547 -25.977 1.00 92.56 203 ARG A N 1
ATOM 1646 C CA . ARG A 1 203 ? 32.170 -4.691 -26.637 1.00 92.56 203 ARG A CA 1
ATOM 1647 C C . ARG A 1 203 ? 31.511 -5.027 -27.978 1.00 92.56 203 ARG A C 1
ATOM 1649 O O . ARG A 1 203 ? 32.217 -5.223 -28.961 1.00 92.56 203 ARG A O 1
ATOM 1656 N N . LEU A 1 204 ? 30.180 -4.997 -28.046 1.00 93.00 204 LEU A N 1
ATOM 1657 C CA . LEU A 1 204 ? 29.434 -5.140 -29.300 1.00 93.00 204 LEU A CA 1
ATOM 1658 C C . LEU A 1 204 ? 29.775 -4.029 -30.308 1.00 93.00 204 LEU A C 1
ATOM 1660 O O . LEU A 1 204 ? 29.997 -4.303 -31.485 1.00 93.00 204 LEU A O 1
ATOM 1664 N N . ALA A 1 205 ? 29.855 -2.774 -29.857 1.00 92.12 205 ALA A N 1
ATOM 1665 C CA . ALA A 1 205 ? 30.226 -1.650 -30.719 1.00 92.12 205 ALA A CA 1
ATOM 1666 C C . ALA A 1 205 ? 31.686 -1.724 -31.209 1.00 92.12 205 ALA A C 1
ATOM 1668 O O . ALA A 1 205 ? 31.998 -1.240 -32.295 1.00 92.12 205 ALA A O 1
ATOM 1669 N N . ALA A 1 206 ? 32.594 -2.305 -30.422 1.00 92.25 206 ALA A N 1
ATOM 1670 C CA . ALA A 1 206 ? 33.972 -2.556 -30.840 1.00 92.25 206 ALA A CA 1
ATOM 1671 C C . ALA A 1 206 ? 34.053 -3.671 -31.896 1.00 92.25 206 ALA A C 1
ATOM 1673 O O . ALA A 1 206 ? 34.709 -3.474 -32.914 1.00 92.25 206 ALA A O 1
ATOM 1674 N N . ALA A 1 207 ? 33.334 -4.782 -31.698 1.00 89.69 207 ALA A N 1
ATOM 1675 C CA . ALA A 1 207 ? 33.286 -5.887 -32.657 1.00 89.69 207 ALA A CA 1
ATOM 1676 C C . ALA A 1 207 ? 32.739 -5.442 -34.026 1.00 89.69 207 ALA A C 1
ATOM 1678 O O . ALA A 1 207 ? 33.330 -5.761 -35.051 1.00 89.69 207 ALA A O 1
ATOM 1679 N N . LYS A 1 208 ? 31.668 -4.630 -34.048 1.00 89.12 208 LYS A N 1
ATOM 1680 C CA . LYS A 1 208 ? 31.108 -4.075 -35.297 1.00 89.12 208 LYS A CA 1
ATOM 1681 C C . LYS A 1 208 ? 32.119 -3.205 -36.049 1.00 89.12 208 LYS A C 1
ATOM 1683 O O . LYS A 1 208 ? 32.356 -3.429 -37.226 1.00 89.12 208 LYS A O 1
ATOM 1688 N N . ARG A 1 209 ? 32.804 -2.297 -35.344 1.00 88.19 209 ARG A N 1
ATOM 1689 C CA . ARG A 1 209 ? 33.848 -1.449 -35.948 1.00 88.19 209 ARG A CA 1
ATOM 1690 C C . ARG A 1 209 ? 35.033 -2.244 -36.506 1.00 88.19 209 ARG A C 1
ATOM 1692 O O . ARG A 1 209 ? 35.626 -1.818 -37.487 1.00 88.19 209 ARG A O 1
ATOM 1699 N N . ALA A 1 210 ? 35.396 -3.364 -35.880 1.00 85.56 210 ALA A N 1
ATOM 1700 C CA . ALA A 1 210 ? 36.483 -4.223 -36.353 1.00 85.56 210 ALA A CA 1
ATOM 1701 C C . ALA A 1 210 ? 36.125 -4.999 -37.634 1.00 85.56 210 ALA A C 1
ATOM 1703 O O . ALA A 1 210 ? 37.022 -5.302 -38.417 1.00 85.56 210 ALA A O 1
ATOM 1704 N N . LEU A 1 211 ? 34.837 -5.302 -37.837 1.00 84.56 211 LEU A N 1
ATOM 1705 C CA . LEU A 1 211 ? 34.307 -5.886 -39.071 1.00 84.56 211 LEU A CA 1
ATOM 1706 C C . LEU A 1 211 ? 34.204 -4.840 -40.196 1.00 84.56 211 LEU A C 1
ATOM 1708 O O . LEU A 1 211 ? 34.523 -5.142 -41.335 1.00 84.56 211 LEU A O 1
ATOM 1712 N N . ASP A 1 212 ? 33.823 -3.598 -39.878 1.00 81.50 212 ASP A N 1
ATOM 1713 C CA . ASP A 1 212 ? 33.708 -2.518 -40.874 1.00 81.50 212 ASP A CA 1
ATOM 1714 C C . ASP A 1 212 ? 35.073 -2.071 -41.447 1.00 81.50 212 ASP A C 1
ATOM 1716 O O . ASP A 1 212 ? 35.140 -1.533 -42.551 1.00 81.50 212 ASP A O 1
ATOM 1720 N N . GLY A 1 213 ? 36.161 -2.247 -40.686 1.00 74.50 213 GLY A N 1
ATOM 1721 C CA . GLY A 1 213 ? 37.509 -1.788 -41.050 1.00 74.50 213 GLY A CA 1
ATOM 1722 C C . GLY A 1 213 ? 38.331 -2.746 -41.920 1.00 74.50 213 GLY A C 1
ATOM 1723 O O . GLY A 1 213 ? 39.323 -2.319 -42.497 1.00 74.50 213 GLY A O 1
ATOM 1724 N N . ASP A 1 214 ? 37.928 -4.011 -42.021 1.00 63.00 214 ASP A N 1
ATOM 1725 C CA . ASP A 1 214 ? 38.609 -5.081 -42.760 1.00 63.00 214 ASP A CA 1
ATOM 1726 C C . ASP A 1 214 ? 37.503 -5.958 -43.357 1.00 63.00 214 ASP A C 1
ATOM 1728 O O . ASP A 1 214 ? 36.768 -6.598 -42.606 1.00 63.00 214 ASP A O 1
ATOM 1732 N N . GLY A 1 215 ? 37.343 -5.949 -44.682 1.00 63.84 215 GLY A N 1
ATOM 1733 C CA . GLY A 1 215 ? 36.219 -6.603 -45.363 1.00 63.84 215 GLY A CA 1
ATOM 1734 C C . GLY A 1 215 ? 36.007 -8.083 -45.001 1.00 63.84 215 GLY A C 1
ATOM 1735 O O . GLY A 1 215 ? 36.948 -8.774 -44.630 1.00 63.84 215 GLY A O 1
ATOM 1736 N N . ASP A 1 216 ? 34.750 -8.527 -45.135 1.00 63.31 216 ASP A N 1
ATOM 1737 C CA . ASP A 1 216 ? 34.173 -9.883 -44.997 1.00 63.31 216 ASP A CA 1
ATOM 1738 C C . ASP A 1 216 ? 35.091 -11.005 -44.448 1.00 63.31 216 ASP A C 1
ATOM 1740 O O . ASP A 1 216 ? 35.356 -12.021 -45.093 1.00 63.31 216 AS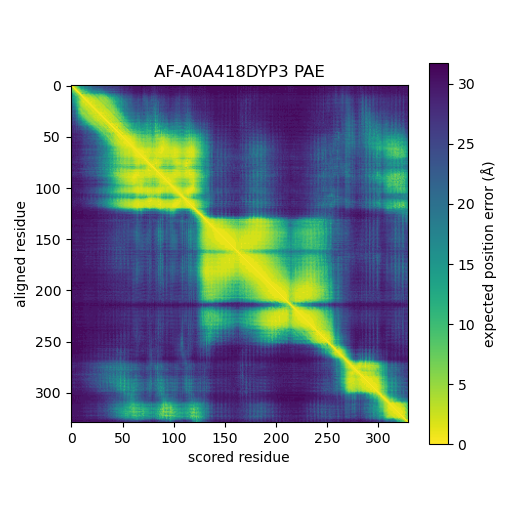P A O 1
ATOM 1744 N N . ASP A 1 217 ? 35.557 -10.842 -43.206 1.00 77.62 217 ASP A N 1
ATOM 1745 C CA . ASP A 1 217 ? 36.232 -11.892 -42.441 1.00 77.62 217 ASP A CA 1
ATOM 1746 C C . ASP A 1 217 ? 35.198 -12.683 -41.623 1.00 77.62 217 ASP A C 1
ATOM 1748 O O . ASP A 1 217 ? 34.589 -12.177 -40.671 1.00 77.62 217 ASP A O 1
ATOM 1752 N N . VAL A 1 218 ? 35.023 -13.958 -41.980 1.00 77.94 218 VAL A N 1
ATOM 1753 C CA . VAL A 1 218 ? 34.100 -14.904 -41.331 1.00 77.94 218 VAL A CA 1
ATOM 1754 C C . VAL A 1 218 ? 34.347 -15.006 -39.818 1.00 77.94 218 VAL A C 1
ATOM 1756 O O . VAL A 1 218 ? 33.392 -15.153 -39.051 1.00 77.94 218 VAL A O 1
ATOM 1759 N N . SER A 1 219 ? 35.596 -14.873 -39.358 1.00 80.25 219 SER A N 1
ATOM 1760 C CA . SER A 1 219 ? 35.927 -14.892 -37.927 1.00 80.25 219 SER A CA 1
ATOM 1761 C C . SER A 1 219 ? 35.399 -13.651 -37.204 1.00 80.25 219 SER A C 1
ATOM 1763 O O . SER A 1 219 ? 34.862 -13.752 -36.101 1.00 80.25 219 SER A O 1
ATOM 1765 N N . LYS A 1 220 ? 35.484 -12.474 -37.831 1.00 78.94 220 LYS A N 1
ATOM 1766 C CA . LYS A 1 220 ? 35.000 -11.213 -37.247 1.00 78.94 220 LYS A CA 1
ATOM 1767 C C . LYS A 1 220 ? 33.475 -11.131 -37.262 1.00 78.94 220 LYS A C 1
ATOM 1769 O O . LYS A 1 220 ? 32.875 -10.612 -36.319 1.00 78.94 220 LYS A O 1
ATOM 1774 N N . ALA A 1 221 ? 32.832 -11.702 -38.282 1.00 84.56 221 ALA A N 1
ATOM 1775 C CA . ALA A 1 221 ? 31.382 -11.877 -38.307 1.00 84.56 221 ALA A CA 1
ATOM 1776 C C . ALA A 1 221 ? 30.899 -12.774 -37.148 1.00 84.56 221 ALA A C 1
ATOM 1778 O O . ALA A 1 221 ? 29.901 -12.457 -36.491 1.00 84.56 221 ALA A O 1
ATOM 1779 N N . ALA A 1 222 ? 31.639 -13.846 -36.835 1.00 87.56 222 ALA A N 1
ATOM 1780 C CA . ALA A 1 222 ? 31.361 -14.702 -35.681 1.00 87.56 222 ALA A CA 1
ATOM 1781 C C . ALA A 1 222 ? 31.527 -13.957 -34.339 1.00 87.56 222 ALA A C 1
ATOM 1783 O O . ALA A 1 222 ? 30.684 -14.103 -33.451 1.00 87.56 222 ALA A O 1
ATOM 1784 N N . ASP A 1 223 ? 32.539 -13.097 -34.204 1.00 88.06 223 ASP A N 1
ATOM 1785 C CA . ASP A 1 223 ? 32.743 -12.273 -33.004 1.00 88.06 223 ASP A CA 1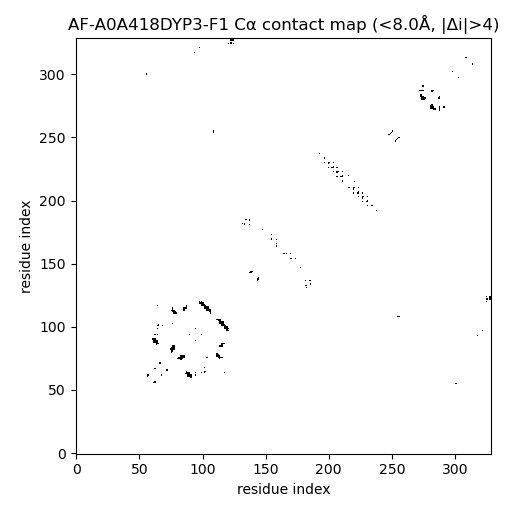
ATOM 1786 C C . ASP A 1 223 ? 31.618 -11.249 -32.784 1.00 88.06 223 ASP A C 1
ATOM 1788 O O . ASP A 1 223 ? 31.172 -11.039 -31.648 1.00 88.06 223 ASP A O 1
ATOM 1792 N N . VAL A 1 224 ? 31.110 -10.633 -33.859 1.00 89.31 224 VAL A N 1
ATOM 1793 C CA . VAL A 1 224 ? 29.933 -9.752 -33.795 1.00 89.31 224 VAL A CA 1
ATOM 1794 C C . VAL A 1 224 ? 28.706 -10.536 -33.339 1.00 89.31 224 VAL A C 1
ATOM 1796 O O . VAL A 1 224 ? 27.996 -10.073 -32.443 1.00 89.31 224 VAL A O 1
ATOM 1799 N N . ALA A 1 225 ? 28.474 -11.727 -33.898 1.00 91.00 225 ALA A N 1
ATOM 1800 C CA . ALA A 1 225 ? 27.359 -12.584 -33.504 1.00 91.00 225 ALA A CA 1
ATOM 1801 C C . ALA A 1 225 ? 27.448 -12.996 -32.022 1.00 91.00 225 ALA A C 1
ATOM 1803 O O . ALA A 1 225 ? 26.458 -12.897 -31.296 1.00 91.00 225 ALA A O 1
ATOM 1804 N N . ALA A 1 226 ? 28.636 -13.368 -31.538 1.00 91.56 226 ALA A N 1
ATOM 1805 C CA . ALA A 1 226 ? 28.862 -13.727 -30.140 1.00 91.56 226 ALA A CA 1
ATOM 1806 C C . ALA A 1 226 ? 28.656 -12.537 -29.184 1.00 91.56 226 ALA A C 1
ATOM 1808 O O . ALA A 1 226 ? 28.000 -12.669 -28.147 1.00 91.56 226 ALA A O 1
ATOM 1809 N N . ALA A 1 227 ? 29.171 -11.352 -29.530 1.00 91.00 227 ALA A N 1
ATOM 1810 C CA . ALA A 1 227 ? 28.981 -10.144 -28.729 1.00 91.00 227 ALA A CA 1
ATOM 1811 C C . ALA A 1 227 ? 27.514 -9.681 -28.713 1.00 91.00 227 ALA A C 1
ATOM 1813 O O . ALA A 1 227 ? 27.029 -9.208 -27.682 1.00 91.00 227 ALA A O 1
ATOM 1814 N N . GLN A 1 228 ? 26.804 -9.840 -29.834 1.00 92.56 228 GLN A N 1
ATOM 1815 C CA . GLN A 1 228 ? 25.383 -9.524 -29.961 1.00 92.56 228 GLN A CA 1
ATOM 1816 C C . GLN A 1 228 ? 24.550 -10.480 -29.103 1.00 92.56 228 GLN A C 1
ATOM 1818 O O . GLN A 1 228 ? 23.758 -10.016 -28.290 1.00 92.56 228 GLN A O 1
ATOM 1823 N N . LEU A 1 229 ? 24.817 -11.789 -29.177 1.00 92.75 229 LEU A N 1
ATOM 1824 C CA . LEU A 1 229 ? 24.165 -12.797 -28.341 1.00 92.75 229 LEU A CA 1
ATOM 1825 C C . LEU A 1 229 ? 24.381 -12.532 -26.844 1.00 92.75 229 LEU A C 1
ATOM 1827 O O . LEU A 1 229 ? 23.432 -12.602 -26.065 1.00 92.75 229 LEU A O 1
ATOM 1831 N N . ALA A 1 230 ? 25.608 -12.200 -26.433 1.00 89.81 230 ALA A N 1
ATOM 1832 C CA . ALA A 1 230 ? 25.921 -11.893 -25.037 1.00 89.81 230 ALA A CA 1
ATOM 1833 C C . ALA A 1 230 ? 25.205 -10.622 -24.548 1.00 89.81 230 ALA A C 1
ATOM 1835 O O . ALA A 1 230 ? 24.670 -10.597 -23.438 1.00 89.81 230 ALA A O 1
ATOM 1836 N N . TYR A 1 231 ? 25.165 -9.574 -25.378 1.00 90.94 231 TYR A N 1
ATOM 1837 C CA . TYR A 1 231 ? 24.440 -8.344 -25.065 1.00 90.94 231 TYR A CA 1
ATOM 1838 C C . TYR A 1 231 ? 22.928 -8.574 -24.994 1.00 90.94 231 TYR A C 1
ATOM 1840 O O . TYR A 1 231 ? 22.296 -8.133 -24.037 1.00 90.94 231 TYR A O 1
ATOM 1848 N N . ASP A 1 232 ? 22.352 -9.285 -25.962 1.00 88.81 232 ASP A N 1
ATOM 1849 C CA . ASP A 1 232 ? 20.916 -9.550 -26.020 1.00 88.81 232 ASP A CA 1
ATOM 1850 C C . ASP A 1 232 ? 20.467 -10.490 -24.904 1.00 88.81 232 ASP A C 1
ATOM 1852 O O . ASP A 1 232 ? 19.409 -10.262 -24.324 1.00 88.81 232 ASP A O 1
ATOM 1856 N N . SER A 1 233 ? 21.289 -11.473 -24.526 1.00 86.38 233 SER A N 1
ATOM 1857 C CA . SER A 1 233 ? 21.026 -12.336 -23.368 1.00 86.38 233 SER A CA 1
ATOM 1858 C C . SER A 1 233 ? 20.989 -11.520 -22.075 1.00 86.38 233 SER A C 1
ATOM 1860 O O . SER A 1 233 ? 19.988 -11.554 -21.364 1.00 86.38 233 SER A O 1
ATOM 1862 N N . ALA A 1 234 ? 22.013 -10.697 -21.816 1.00 84.81 234 ALA A N 1
ATOM 1863 C CA . ALA A 1 234 ? 22.058 -9.842 -20.626 1.00 84.81 234 ALA A CA 1
ATOM 1864 C C . ALA A 1 234 ? 20.952 -8.770 -20.624 1.00 84.81 234 ALA A C 1
ATOM 1866 O O . ALA A 1 234 ? 20.392 -8.433 -19.582 1.00 84.81 234 ALA A O 1
ATOM 1867 N N . LYS A 1 235 ? 20.602 -8.226 -21.795 1.00 84.50 235 LYS A N 1
ATOM 1868 C CA . LYS A 1 235 ? 19.506 -7.264 -21.959 1.00 84.50 235 LYS A CA 1
ATOM 1869 C C . LYS A 1 235 ? 18.144 -7.923 -21.768 1.00 84.50 235 LYS A C 1
ATOM 1871 O O . LYS A 1 235 ? 17.259 -7.299 -21.191 1.00 84.50 235 LYS A O 1
ATOM 1876 N N . SER A 1 236 ? 17.965 -9.148 -22.255 1.00 78.12 236 SER A N 1
ATOM 1877 C CA . SER A 1 236 ? 16.748 -9.933 -22.068 1.00 78.12 236 SER A CA 1
ATOM 1878 C C . SER A 1 236 ? 16.574 -10.311 -20.604 1.00 78.12 236 SER A C 1
ATOM 1880 O O . SER A 1 236 ? 15.483 -10.144 -20.082 1.00 78.12 236 SER A O 1
ATOM 1882 N N . GLU A 1 237 ? 17.642 -10.715 -19.917 1.00 78.00 237 GLU A N 1
ATOM 1883 C CA . GLU A 1 237 ? 17.637 -10.987 -18.477 1.00 78.00 237 GLU A CA 1
ATOM 1884 C C . GLU A 1 237 ? 17.313 -9.724 -17.664 1.00 78.00 237 GLU A C 1
ATOM 1886 O O . GLU A 1 237 ? 16.444 -9.753 -16.800 1.00 78.00 237 GLU A O 1
ATOM 1891 N N . HIS A 1 238 ? 17.915 -8.575 -17.994 1.00 74.31 238 HIS A N 1
ATOM 1892 C CA . HIS A 1 238 ? 17.609 -7.291 -17.342 1.00 74.31 238 HIS A CA 1
ATOM 1893 C C . HIS A 1 238 ? 16.183 -6.804 -17.651 1.00 74.31 238 HIS A C 1
ATOM 1895 O O . HIS A 1 238 ? 15.465 -6.317 -16.779 1.00 74.31 238 HIS A O 1
ATOM 1901 N N . GLY A 1 239 ? 15.731 -6.984 -18.892 1.00 71.50 239 GLY A N 1
ATOM 1902 C CA . GLY A 1 239 ? 14.365 -6.686 -19.313 1.00 71.50 239 GLY A CA 1
ATOM 1903 C C . GLY A 1 239 ? 13.342 -7.605 -18.649 1.00 71.50 239 GLY A C 1
ATOM 1904 O O . GLY A 1 239 ? 12.287 -7.135 -18.231 1.00 71.50 239 GLY A O 1
ATOM 1905 N N . GLN A 1 240 ? 13.666 -8.889 -18.498 1.00 67.56 240 GLN A N 1
ATOM 1906 C CA . GLN A 1 240 ? 12.875 -9.853 -17.748 1.00 67.56 240 GLN A CA 1
ATOM 1907 C C . GLN A 1 240 ? 12.848 -9.469 -16.275 1.00 67.56 240 GLN A C 1
ATOM 1909 O O . GLN A 1 240 ? 11.765 -9.378 -15.734 1.00 67.56 240 GLN A O 1
ATOM 1914 N N . TYR A 1 241 ? 13.971 -9.083 -15.673 1.00 65.00 241 TYR A N 1
ATOM 1915 C CA . TYR A 1 241 ? 14.024 -8.543 -14.314 1.00 65.00 241 TYR A CA 1
ATOM 1916 C C . TYR A 1 241 ? 13.155 -7.287 -14.140 1.00 65.00 241 TYR A C 1
ATOM 1918 O O . TYR A 1 241 ? 12.448 -7.149 -13.147 1.00 65.00 241 TYR A O 1
ATOM 1926 N N . ALA A 1 242 ? 13.152 -6.360 -15.100 1.00 65.38 242 ALA A N 1
ATOM 1927 C CA . ALA A 1 242 ? 12.292 -5.179 -15.047 1.00 65.38 242 ALA A CA 1
ATOM 1928 C C . ALA A 1 242 ? 10.802 -5.544 -15.166 1.00 65.38 242 ALA A C 1
ATOM 1930 O O . ALA A 1 242 ? 9.977 -4.977 -14.445 1.00 65.38 242 ALA A O 1
ATOM 1931 N N . ARG A 1 243 ? 10.468 -6.509 -16.033 1.00 61.28 243 ARG A N 1
ATOM 1932 C CA . ARG A 1 243 ? 9.110 -7.047 -16.199 1.00 61.28 243 ARG A CA 1
ATOM 1933 C C . ARG A 1 243 ? 8.662 -7.876 -15.003 1.00 61.28 243 ARG A C 1
ATOM 1935 O O . ARG A 1 243 ? 7.530 -7.707 -14.585 1.00 61.28 243 ARG A O 1
ATOM 1942 N N . ASP A 1 244 ? 9.534 -8.686 -14.421 1.00 64.44 244 ASP A N 1
ATOM 1943 C CA . ASP A 1 244 ? 9.304 -9.485 -13.219 1.00 64.44 244 ASP A CA 1
ATOM 1944 C C . ASP A 1 244 ? 9.168 -8.574 -12.011 1.00 64.44 244 ASP A C 1
ATOM 1946 O O . ASP A 1 244 ? 8.290 -8.785 -11.196 1.00 64.44 244 ASP A O 1
ATOM 1950 N N . ARG A 1 245 ? 9.929 -7.479 -11.935 1.00 62.09 245 ARG A N 1
ATOM 1951 C CA . ARG A 1 245 ? 9.741 -6.429 -10.930 1.00 62.09 245 ARG A CA 1
ATOM 1952 C C . ARG A 1 245 ? 8.414 -5.698 -11.106 1.00 62.09 245 ARG A C 1
ATOM 1954 O O . ARG A 1 245 ? 7.783 -5.335 -10.114 1.00 62.09 245 ARG A O 1
ATOM 1961 N N . GLN A 1 246 ? 7.999 -5.439 -12.343 1.00 54.06 246 GLN A N 1
ATOM 1962 C CA . GLN A 1 246 ? 6.700 -4.839 -12.640 1.00 54.06 246 GLN A CA 1
ATOM 1963 C C . GLN A 1 246 ? 5.569 -5.828 -12.329 1.00 54.06 246 GLN A C 1
ATOM 1965 O O . GLN A 1 246 ? 4.582 -5.449 -11.709 1.00 54.06 246 GLN A O 1
ATOM 1970 N N . PHE A 1 247 ? 5.750 -7.106 -12.649 1.00 54.59 247 PHE A N 1
ATOM 1971 C CA . PHE A 1 247 ? 4.853 -8.199 -12.308 1.00 54.59 247 PHE A CA 1
ATOM 1972 C C . PHE A 1 247 ? 4.786 -8.415 -10.799 1.00 54.59 247 PHE A C 1
ATOM 1974 O O . PHE A 1 247 ? 3.693 -8.478 -10.280 1.00 54.59 247 PHE A O 1
ATOM 1981 N N . ASP A 1 248 ? 5.895 -8.425 -10.063 1.00 49.62 248 ASP A N 1
ATOM 1982 C CA . ASP A 1 248 ? 5.953 -8.524 -8.602 1.00 49.62 248 ASP A CA 1
ATOM 1983 C C . ASP A 1 248 ? 5.384 -7.272 -7.929 1.00 49.62 248 ASP A C 1
ATOM 1985 O O . ASP A 1 248 ? 4.788 -7.352 -6.852 1.00 49.62 248 ASP A O 1
ATOM 1989 N N . PHE A 1 249 ? 5.527 -6.100 -8.550 1.00 53.72 249 PHE A N 1
ATOM 1990 C CA . PHE A 1 249 ? 4.782 -4.913 -8.155 1.00 53.72 249 PHE A CA 1
ATOM 1991 C C . PHE A 1 249 ? 3.277 -5.149 -8.350 1.00 53.72 249 PHE A C 1
ATOM 1993 O O . PHE A 1 249 ? 2.517 -4.955 -7.406 1.00 53.72 249 PHE A O 1
ATOM 2000 N N . HIS A 1 250 ? 2.836 -5.674 -9.491 1.00 47.34 250 HIS A N 1
ATOM 2001 C CA . HIS A 1 250 ? 1.428 -6.002 -9.728 1.00 47.34 250 HIS A CA 1
ATOM 2002 C C . HIS A 1 250 ? 0.901 -7.174 -8.873 1.00 47.34 250 HIS A C 1
ATOM 2004 O O . HIS A 1 250 ? -0.237 -7.146 -8.431 1.00 47.34 250 HIS A O 1
ATOM 2010 N N . ALA A 1 251 ? 1.723 -8.166 -8.556 1.00 45.78 251 ALA A N 1
ATOM 2011 C CA . ALA A 1 251 ? 1.332 -9.412 -7.905 1.00 45.78 251 ALA A CA 1
ATOM 2012 C C . ALA A 1 251 ? 1.500 -9.375 -6.382 1.00 45.78 251 ALA A C 1
ATOM 2014 O O . ALA A 1 251 ? 0.859 -10.154 -5.686 1.00 45.78 251 ALA A O 1
ATOM 2015 N N . ASN A 1 252 ? 2.371 -8.500 -5.858 1.00 45.97 252 ASN A N 1
ATOM 2016 C CA . ASN A 1 252 ? 2.636 -8.379 -4.417 1.00 45.97 252 ASN A CA 1
ATOM 2017 C C . ASN A 1 252 ? 2.410 -6.962 -3.864 1.00 45.97 252 ASN A C 1
ATOM 2019 O O . ASN A 1 252 ? 2.413 -6.766 -2.646 1.00 45.97 252 ASN A O 1
ATOM 2023 N N . SER A 1 253 ? 2.319 -5.941 -4.722 1.00 47.56 253 SER A N 1
ATOM 2024 C CA . SER A 1 253 ? 2.144 -4.540 -4.298 1.00 47.56 253 SER A CA 1
ATOM 2025 C C . SER A 1 253 ? 0.819 -3.934 -4.729 1.00 47.56 253 SER A C 1
ATOM 2027 O O . SER A 1 253 ? 0.320 -3.089 -3.992 1.00 47.56 253 SER A O 1
ATOM 2029 N N . ASN A 1 254 ? 0.247 -4.388 -5.845 1.00 38.84 254 ASN A N 1
ATOM 2030 C CA . ASN A 1 254 ? -1.125 -4.072 -6.223 1.00 38.84 254 ASN A CA 1
ATOM 2031 C C . ASN A 1 254 ? -2.101 -4.901 -5.378 1.00 38.84 254 ASN A C 1
ATOM 2033 O O . ASN A 1 254 ? -3.113 -4.364 -4.952 1.00 38.84 254 ASN A O 1
ATOM 2037 N N . GLU A 1 255 ? -1.754 -6.157 -5.040 1.00 47.19 255 GLU A N 1
ATOM 2038 C CA . GLU A 1 255 ? -2.605 -7.043 -4.231 1.00 47.19 255 GLU A CA 1
ATOM 2039 C C . GLU A 1 255 ? -1.787 -8.009 -3.353 1.00 47.19 255 GLU A C 1
ATOM 2041 O O . GLU A 1 255 ? -1.061 -8.842 -3.883 1.00 47.19 255 GLU A O 1
ATOM 2046 N N . ARG A 1 256 ? -1.906 -7.926 -2.013 1.00 44.84 256 ARG A N 1
ATOM 2047 C CA . ARG A 1 256 ? -2.252 -9.055 -1.105 1.00 44.84 256 ARG A CA 1
ATOM 2048 C C . ARG A 1 256 ? -1.927 -8.813 0.374 1.00 44.84 256 ARG A C 1
ATOM 2050 O O . ARG A 1 256 ? -0.848 -8.354 0.749 1.00 44.84 256 ARG A O 1
ATOM 2057 N N . GLY A 1 257 ? -2.898 -9.205 1.204 1.00 45.75 257 GLY A N 1
ATOM 2058 C CA . GLY A 1 257 ? -2.830 -9.270 2.663 1.00 45.75 257 GLY A CA 1
ATOM 2059 C C . GLY A 1 257 ? -1.922 -10.390 3.178 1.00 45.75 257 GLY A C 1
ATOM 2060 O O . GLY A 1 257 ? -1.657 -11.383 2.502 1.00 45.75 257 GLY A O 1
ATOM 2061 N N . THR A 1 258 ? -1.409 -10.205 4.391 1.00 39.16 258 THR A N 1
ATOM 2062 C CA . THR A 1 258 ? -0.444 -11.110 5.029 1.00 39.16 258 THR A CA 1
ATOM 2063 C C . THR A 1 258 ? -1.105 -12.420 5.476 1.00 39.16 258 THR A C 1
ATOM 2065 O O . THR A 1 258 ? -2.303 -12.466 5.729 1.00 39.16 258 THR A O 1
ATOM 2068 N N . SER A 1 259 ? -0.334 -13.501 5.654 1.00 44.78 259 SER A N 1
ATOM 2069 C CA . SER A 1 259 ? -0.840 -14.783 6.190 1.00 44.78 259 SER A CA 1
ATOM 2070 C C . SER A 1 259 ? -1.474 -14.664 7.585 1.00 44.78 259 SER A C 1
ATOM 2072 O O . SER A 1 259 ? -2.274 -15.509 7.974 1.00 44.78 259 SER A O 1
ATOM 2074 N N . HIS A 1 260 ? -1.171 -13.589 8.320 1.00 41.88 260 HIS A N 1
ATOM 2075 C CA . HIS A 1 260 ? -1.855 -13.208 9.555 1.00 41.88 260 HIS A CA 1
ATOM 2076 C C . HIS A 1 260 ? -3.342 -12.887 9.322 1.00 41.88 260 HIS A C 1
ATOM 2078 O O . HIS A 1 260 ? -4.168 -13.155 10.189 1.00 41.88 260 HIS A O 1
ATOM 2084 N N . PHE A 1 261 ? -3.685 -12.343 8.157 1.00 42.78 261 PHE A N 1
ATOM 2085 C CA . PHE A 1 261 ? -5.047 -11.993 7.757 1.00 42.78 261 PHE A CA 1
ATOM 2086 C C . PHE A 1 261 ? -5.900 -13.233 7.443 1.00 42.78 261 PHE A C 1
ATOM 2088 O O . PHE A 1 261 ? -7.105 -13.230 7.655 1.00 42.78 261 PHE A O 1
ATOM 2095 N N . PHE A 1 262 ? -5.260 -14.316 6.991 1.00 44.94 262 PHE A N 1
ATOM 2096 C CA . PHE A 1 262 ? -5.911 -15.583 6.633 1.00 44.94 262 PHE A CA 1
ATOM 2097 C C . PHE A 1 262 ? -5.828 -16.651 7.730 1.00 44.94 262 PHE A C 1
ATOM 2099 O O . PHE A 1 262 ? -6.263 -17.787 7.538 1.00 44.94 262 PHE A O 1
ATOM 2106 N N . ARG A 1 263 ? -5.268 -16.318 8.898 1.00 46.62 263 ARG A N 1
ATOM 2107 C CA . ARG A 1 263 ? -5.358 -17.199 10.061 1.00 46.62 263 ARG A CA 1
ATOM 2108 C C . ARG A 1 263 ? -6.791 -17.176 10.571 1.00 46.62 263 ARG A C 1
ATOM 2110 O O . ARG A 1 263 ? -7.338 -16.110 10.838 1.00 46.62 263 ARG A O 1
ATOM 2117 N N . LYS A 1 264 ? -7.365 -18.362 10.792 1.00 39.62 264 LYS A N 1
ATOM 2118 C CA . LYS A 1 264 ? -8.536 -18.496 11.665 1.00 39.62 264 LYS A CA 1
ATOM 2119 C C . LYS A 1 264 ? -8.164 -17.800 12.982 1.00 39.62 264 LYS A C 1
ATOM 2121 O O . LYS A 1 264 ? -7.111 -18.154 13.527 1.00 39.62 264 LYS A O 1
ATOM 2126 N N . PRO A 1 265 ? -8.930 -16.809 13.473 1.00 41.81 265 PRO A N 1
ATOM 2127 C CA . PRO A 1 265 ? -8.640 -16.222 14.769 1.00 41.81 265 PRO A CA 1
ATOM 2128 C C . PRO A 1 265 ? -8.579 -17.372 15.776 1.00 41.81 265 PRO A C 1
ATOM 2130 O O . PRO A 1 265 ? -9.547 -18.119 15.930 1.00 41.81 265 PRO A O 1
ATOM 2133 N N . LEU A 1 266 ? -7.418 -17.565 16.407 1.00 46.75 266 LEU A N 1
ATOM 2134 C CA . LEU A 1 266 ? -7.336 -18.362 17.624 1.00 46.75 266 LEU A CA 1
ATOM 2135 C C . LEU A 1 266 ? -8.187 -17.584 18.621 1.00 46.75 266 LEU A C 1
ATOM 2137 O O . LEU A 1 266 ? -7.767 -16.517 19.054 1.00 46.75 266 LEU A O 1
ATOM 2141 N N . GLY A 1 267 ? -9.427 -18.047 18.800 1.00 47.72 267 GLY A N 1
ATOM 2142 C CA . GLY A 1 267 ? -10.570 -17.295 19.313 1.00 47.72 267 GLY A CA 1
ATOM 2143 C C . GLY A 1 267 ? -10.219 -16.054 20.127 1.00 47.72 267 GLY A C 1
ATOM 2144 O O . GLY A 1 267 ? -9.837 -16.157 21.286 1.00 47.72 267 GLY A O 1
ATOM 2145 N N . THR A 1 268 ? -10.399 -14.867 19.556 1.00 52.62 268 THR A N 1
ATOM 2146 C CA . THR A 1 268 ? -10.355 -13.634 20.339 1.00 52.62 268 THR A CA 1
ATOM 2147 C C . THR A 1 268 ? -11.754 -13.285 20.795 1.00 52.62 268 THR A C 1
ATOM 2149 O O . THR A 1 268 ? -12.504 -12.593 20.116 1.00 52.62 268 THR A O 1
ATOM 2152 N N . LYS A 1 269 ? -12.079 -13.748 21.997 1.00 46.56 269 LYS A N 1
ATOM 2153 C CA . LYS A 1 269 ? -12.966 -13.032 22.910 1.00 46.56 269 LYS A CA 1
ATOM 2154 C C . LYS A 1 269 ? -12.425 -13.245 24.317 1.00 46.56 269 LYS A C 1
ATOM 2156 O O . LYS A 1 269 ? -12.974 -14.044 25.061 1.00 46.56 269 LYS A O 1
ATOM 2161 N N . VAL A 1 270 ? -11.322 -12.583 24.676 1.00 49.78 270 VAL A N 1
ATOM 2162 C CA . VAL A 1 270 ? -11.093 -12.303 26.099 1.00 49.78 270 VAL A CA 1
ATOM 2163 C C . VAL A 1 270 ? -12.004 -11.113 26.393 1.00 49.78 270 VAL A C 1
ATOM 2165 O O . VAL A 1 270 ? -11.687 -10.013 25.937 1.00 49.78 270 VAL A O 1
ATOM 2168 N N . PRO A 1 271 ? -13.182 -11.301 27.017 1.00 57.44 271 PRO A N 1
ATOM 2169 C CA . PRO A 1 271 ? -13.973 -10.163 27.449 1.00 57.44 271 PRO A CA 1
ATOM 2170 C C . PRO A 1 271 ? -13.113 -9.351 28.415 1.00 57.44 271 PRO A C 1
ATOM 2172 O O . PRO A 1 271 ? -12.517 -9.909 29.338 1.00 57.44 271 PRO A O 1
ATOM 2175 N N . ILE A 1 272 ? -13.029 -8.041 28.190 1.00 62.75 272 ILE A N 1
ATOM 2176 C CA . ILE A 1 272 ? -12.509 -7.131 29.207 1.00 62.75 272 ILE A CA 1
ATOM 2177 C C . ILE A 1 272 ? -13.545 -7.171 30.322 1.00 62.75 272 ILE A C 1
ATOM 2179 O O . ILE A 1 272 ? -14.619 -6.596 30.208 1.00 62.75 272 ILE A O 1
ATOM 2183 N N . ASN A 1 273 ? -13.252 -7.969 31.338 1.00 77.69 273 ASN A N 1
ATOM 2184 C CA . ASN A 1 273 ? -14.150 -8.280 32.441 1.00 77.69 273 ASN A CA 1
ATOM 2185 C C . ASN A 1 273 ? -13.712 -7.598 33.735 1.00 77.69 273 ASN A C 1
ATOM 2187 O O . ASN A 1 273 ? -14.357 -7.777 34.763 1.00 77.69 273 ASN A O 1
ATOM 2191 N N . CYS A 1 274 ? -12.608 -6.848 33.708 1.00 80.50 274 CYS A N 1
ATOM 2192 C CA . CYS A 1 274 ? -12.168 -6.068 34.844 1.00 80.50 274 CYS A CA 1
ATOM 2193 C C . CYS A 1 274 ? -11.401 -4.807 34.440 1.00 80.50 274 CYS A C 1
ATOM 2195 O O . CYS A 1 274 ? -10.777 -4.741 33.381 1.00 80.50 274 CYS A O 1
ATOM 2197 N N . VAL A 1 275 ? -11.448 -3.808 35.316 1.00 83.12 275 VAL A N 1
ATOM 2198 C CA . VAL A 1 275 ? -10.679 -2.566 35.239 1.00 83.12 275 VAL A CA 1
ATOM 2199 C C . VAL A 1 275 ? -10.149 -2.226 36.629 1.00 83.12 275 VAL A C 1
ATOM 2201 O O . VAL A 1 275 ? -10.800 -2.529 37.626 1.00 83.12 275 VAL A O 1
ATOM 2204 N N . THR A 1 276 ? -8.968 -1.620 36.717 1.00 86.00 276 THR A N 1
ATOM 2205 C CA . THR A 1 276 ? -8.438 -1.117 37.991 1.00 86.00 276 THR A CA 1
ATOM 2206 C C . THR A 1 276 ? -8.758 0.367 38.109 1.00 86.00 276 THR A C 1
ATOM 2208 O O . THR A 1 276 ? -8.294 1.154 37.287 1.00 86.00 276 THR A O 1
ATOM 2211 N N . VAL A 1 277 ? -9.531 0.748 39.124 1.00 80.00 277 VAL A N 1
ATOM 2212 C CA . VAL A 1 277 ? -9.845 2.144 39.464 1.00 80.00 277 VAL A CA 1
ATOM 2213 C C . VAL A 1 277 ? -9.302 2.393 40.868 1.00 80.00 277 VAL A C 1
ATOM 2215 O O . VAL A 1 277 ? -9.609 1.632 41.781 1.00 80.00 277 VAL A O 1
ATOM 2218 N N . ASP A 1 278 ? -8.422 3.385 41.021 1.00 83.50 278 ASP A N 1
ATOM 2219 C CA . ASP A 1 278 ? -7.781 3.751 42.298 1.00 83.50 278 ASP A CA 1
ATOM 2220 C C . ASP A 1 278 ? -7.116 2.575 43.041 1.00 83.50 278 ASP A C 1
ATOM 2222 O O . ASP A 1 278 ? -7.167 2.450 44.261 1.00 83.50 278 ASP A O 1
ATOM 2226 N N . GLY A 1 279 ? -6.491 1.667 42.283 1.00 82.12 279 GLY A N 1
ATOM 2227 C CA . GLY A 1 279 ? -5.824 0.474 42.821 1.00 82.12 279 GLY A CA 1
ATOM 2228 C C . GLY A 1 279 ? -6.761 -0.698 43.138 1.00 82.12 279 GLY A C 1
ATOM 2229 O O . GLY A 1 279 ? -6.282 -1.783 43.466 1.00 82.12 279 GLY A O 1
ATOM 2230 N N . VAL A 1 280 ? -8.076 -0.532 42.978 1.00 85.06 280 VAL A N 1
ATOM 2231 C CA . VAL A 1 280 ? -9.081 -1.575 43.214 1.00 85.06 280 VAL A CA 1
ATOM 2232 C C . VAL A 1 280 ? -9.526 -2.193 41.895 1.00 85.06 280 VAL A C 1
ATOM 2234 O O . VAL A 1 280 ? -9.875 -1.497 40.943 1.00 85.06 280 VAL A O 1
ATOM 2237 N N . ARG A 1 281 ? -9.540 -3.527 41.832 1.00 88.19 281 ARG A N 1
ATOM 2238 C CA . ARG A 1 281 ? -10.019 -4.271 40.663 1.00 88.19 281 ARG A CA 1
ATOM 2239 C C . ARG A 1 281 ? -11.547 -4.363 40.681 1.00 88.19 281 ARG A C 1
ATOM 2241 O O . ARG A 1 281 ? -12.113 -5.019 41.549 1.00 88.19 281 ARG A O 1
ATOM 2248 N N . ILE A 1 282 ? -12.187 -3.760 39.688 1.00 87.56 282 ILE A N 1
ATOM 2249 C CA . ILE A 1 282 ? -13.637 -3.732 39.480 1.00 87.56 282 ILE A CA 1
ATOM 2250 C C . ILE A 1 282 ? -13.997 -4.669 38.326 1.00 87.56 282 ILE A C 1
ATOM 2252 O O . ILE A 1 282 ? -13.346 -4.621 37.288 1.00 87.56 282 ILE A O 1
ATOM 2256 N N . THR A 1 283 ? -15.024 -5.509 38.491 1.00 87.12 283 THR A N 1
ATOM 2257 C CA . THR A 1 283 ? -15.529 -6.446 37.460 1.00 87.12 283 THR A CA 1
ATOM 2258 C C . THR A 1 283 ? -16.963 -6.153 37.010 1.00 87.12 283 THR A C 1
ATOM 2260 O O . THR A 1 283 ? -17.534 -6.912 36.234 1.00 87.12 283 THR A O 1
ATOM 2263 N N . ASP A 1 284 ? -17.563 -5.080 37.526 1.00 85.75 284 ASP A N 1
ATOM 2264 C CA . ASP A 1 284 ? -18.898 -4.619 37.146 1.00 85.75 284 ASP A CA 1
ATOM 2265 C C . ASP A 1 284 ? -18.922 -4.173 35.677 1.00 85.75 284 ASP A C 1
ATOM 2267 O O . ASP A 1 284 ? -18.169 -3.284 35.282 1.00 85.75 284 ASP A O 1
ATOM 2271 N N . GLU A 1 285 ? -19.777 -4.793 34.867 1.00 74.12 285 GLU A N 1
ATOM 2272 C CA . GLU A 1 285 ? -19.823 -4.595 33.414 1.00 74.12 285 GLU A CA 1
ATOM 2273 C C . GLU A 1 285 ? -20.102 -3.131 33.003 1.00 74.12 285 GLU A C 1
ATOM 2275 O O . GLU A 1 285 ? -19.326 -2.597 32.203 1.00 74.12 285 GLU A O 1
ATOM 2280 N N . PRO A 1 286 ? -21.095 -2.420 33.580 1.00 78.19 286 PRO A N 1
ATOM 2281 C CA . PRO A 1 286 ? -21.290 -0.988 33.342 1.00 78.19 286 PRO A CA 1
ATOM 2282 C C . PRO A 1 286 ? -20.056 -0.132 33.649 1.00 78.19 286 PRO A C 1
ATOM 2284 O O . PRO A 1 286 ? -19.698 0.748 32.859 1.00 78.19 286 PRO A O 1
ATOM 2287 N N . THR A 1 287 ? -19.386 -0.382 34.775 1.00 79.50 287 THR A N 1
ATOM 2288 C CA . THR A 1 287 ? -18.196 0.374 35.183 1.00 79.50 287 THR A CA 1
ATOM 2289 C C . THR A 1 287 ? -17.014 0.070 34.269 1.00 79.50 287 THR A C 1
ATOM 2291 O O . THR A 1 287 ? -16.372 0.992 33.774 1.00 79.50 287 THR A O 1
ATOM 2294 N N . VAL A 1 288 ? -16.771 -1.206 33.958 1.00 78.62 288 VAL A N 1
ATOM 2295 C CA . VAL A 1 288 ? -15.726 -1.636 33.018 1.00 78.62 288 VAL A CA 1
ATOM 2296 C C . VAL A 1 288 ? -15.931 -0.986 31.647 1.00 78.62 288 VAL A C 1
ATOM 2298 O O . VAL A 1 288 ? -14.989 -0.415 31.094 1.00 78.62 288 VAL A O 1
ATOM 2301 N N . GLN A 1 289 ? -17.159 -0.996 31.122 1.00 70.12 289 GLN A N 1
ATOM 2302 C CA . GLN A 1 289 ? -17.488 -0.378 29.838 1.00 70.12 289 GLN A CA 1
ATOM 2303 C C . GLN A 1 289 ? -17.302 1.144 29.871 1.00 70.12 289 GLN A C 1
ATOM 2305 O O . GLN A 1 289 ? -16.731 1.719 28.939 1.00 70.12 289 GLN A O 1
ATOM 2310 N N . THR A 1 290 ? -17.739 1.800 30.947 1.00 75.50 290 THR A N 1
ATOM 2311 C CA . THR A 1 290 ? -17.623 3.254 31.117 1.00 75.50 290 THR A CA 1
ATOM 2312 C C . THR A 1 290 ? -16.163 3.684 31.211 1.00 75.50 290 THR A C 1
ATOM 2314 O O . THR A 1 290 ? -15.745 4.583 30.481 1.00 75.50 290 THR A O 1
ATOM 2317 N N . THR A 1 291 ? -15.358 3.018 32.041 1.00 80.94 291 THR A N 1
ATOM 2318 C CA . THR A 1 291 ? -13.937 3.339 32.219 1.00 80.94 291 THR A CA 1
ATOM 2319 C C . THR A 1 291 ? -13.133 3.048 30.957 1.00 80.94 291 THR A C 1
ATOM 2321 O O . THR A 1 291 ? -12.312 3.870 30.553 1.00 80.94 291 THR A O 1
ATOM 2324 N N . PHE A 1 292 ? -13.400 1.928 30.280 1.00 77.25 292 PHE A N 1
ATOM 2325 C CA . PHE A 1 292 ? -12.771 1.610 28.998 1.00 77.25 292 PHE A CA 1
ATOM 2326 C C . PHE A 1 292 ? -13.094 2.669 27.936 1.00 77.25 292 PHE A C 1
ATOM 2328 O O . PHE A 1 292 ? -12.199 3.178 27.259 1.00 77.25 292 PHE A O 1
ATOM 2335 N N . THR A 1 293 ? -14.369 3.051 27.830 1.00 69.50 293 THR A N 1
ATOM 2336 C CA . THR A 1 293 ? -14.821 4.084 26.892 1.00 69.50 293 THR A CA 1
ATOM 2337 C C . THR A 1 293 ? -14.198 5.439 27.219 1.00 69.50 293 THR A C 1
ATOM 2339 O O . THR A 1 293 ? -13.727 6.121 26.313 1.00 69.50 293 THR A O 1
ATOM 2342 N N . ALA A 1 294 ? -14.146 5.831 28.495 1.00 73.25 294 ALA A N 1
ATOM 2343 C CA . ALA A 1 294 ? -13.532 7.081 28.938 1.00 73.25 294 ALA A CA 1
ATOM 2344 C C . ALA A 1 294 ? -12.024 7.122 28.642 1.00 73.25 294 ALA A C 1
ATOM 2346 O O . ALA A 1 294 ? -11.529 8.126 28.130 1.00 73.25 294 ALA A O 1
ATOM 2347 N N . HIS A 1 295 ? -11.313 6.020 28.890 1.00 74.62 295 HIS A N 1
ATOM 2348 C CA . HIS A 1 295 ? -9.886 5.890 28.608 1.00 74.62 295 HIS A CA 1
ATOM 2349 C C . HIS A 1 295 ? -9.580 6.091 27.120 1.00 74.62 295 HIS A C 1
ATOM 2351 O O . HIS A 1 295 ? -8.794 6.966 26.754 1.00 74.62 295 HIS A O 1
ATOM 2357 N N . TRP A 1 296 ? -10.251 5.345 26.240 1.00 68.75 296 TRP A N 1
ATOM 2358 C CA . TRP A 1 296 ? -10.036 5.484 24.799 1.00 68.75 296 TRP A CA 1
ATOM 2359 C C . TRP A 1 296 ? -10.559 6.806 24.253 1.00 68.75 296 TRP A C 1
ATOM 2361 O O . TRP A 1 296 ? -9.930 7.376 23.368 1.00 68.75 296 TRP A O 1
ATOM 2371 N N . ARG A 1 297 ? -11.648 7.351 24.807 1.00 59.69 297 ARG A N 1
ATOM 2372 C CA . ARG A 1 297 ? -12.104 8.706 24.478 1.00 59.69 297 ARG A CA 1
ATOM 2373 C C . ARG A 1 297 ? -11.029 9.740 24.816 1.00 59.69 297 ARG A C 1
ATOM 2375 O O . ARG A 1 297 ? -10.809 10.626 24.006 1.00 59.69 297 ARG A O 1
ATOM 2382 N N . SER A 1 298 ? -10.335 9.614 25.947 1.00 67.06 298 SER A N 1
ATOM 2383 C CA . SER A 1 298 ? -9.229 10.512 26.309 1.00 67.06 298 SER A CA 1
ATOM 2384 C C . SER A 1 298 ? -8.017 10.380 25.385 1.00 67.06 298 SER A C 1
ATOM 2386 O O . SER A 1 298 ? -7.321 11.366 25.174 1.00 67.06 298 SER A O 1
ATOM 2388 N N . ILE A 1 299 ? -7.742 9.183 24.862 1.00 65.00 299 ILE A N 1
ATOM 2389 C CA . ILE A 1 299 ? -6.626 8.941 23.933 1.00 65.00 299 ILE A CA 1
ATOM 2390 C C . ILE A 1 299 ? -6.962 9.432 22.519 1.00 65.00 299 ILE A C 1
ATOM 2392 O O . ILE A 1 299 ? -6.101 9.967 21.825 1.00 65.00 299 ILE A O 1
ATOM 2396 N N . MET A 1 300 ? -8.202 9.211 22.080 1.00 54.47 300 MET A N 1
ATOM 2397 C CA . MET A 1 300 ? -8.644 9.431 20.699 1.00 54.47 300 MET A CA 1
ATOM 2398 C C . MET A 1 300 ? -9.258 10.819 20.481 1.00 54.47 300 MET A C 1
ATOM 2400 O O . MET A 1 300 ? -9.408 11.246 19.339 1.00 54.47 300 MET A O 1
ATOM 2404 N N . ALA A 1 301 ? -9.629 11.536 21.544 1.00 51.69 301 ALA A N 1
ATOM 2405 C CA . ALA A 1 301 ? -10.012 12.937 21.447 1.00 51.69 301 ALA A CA 1
ATOM 2406 C C . ALA A 1 301 ? -8.767 13.823 21.367 1.00 51.69 301 ALA A C 1
ATOM 2408 O O . ALA A 1 301 ? -7.810 13.655 22.122 1.00 51.69 301 ALA A O 1
ATOM 2409 N N . SER A 1 302 ? -8.802 14.810 20.471 1.00 48.00 302 SER A N 1
ATOM 2410 C CA . SER A 1 302 ? -7.874 15.936 20.545 1.00 48.00 302 SER A CA 1
ATOM 2411 C C . SER A 1 302 ? -7.999 16.595 21.930 1.00 48.00 302 SER A C 1
ATOM 2413 O O . SER A 1 302 ? -9.126 16.709 22.422 1.00 48.00 302 SER A O 1
ATOM 2415 N N . PRO A 1 303 ? -6.886 17.005 22.573 1.00 56.03 303 PRO A N 1
ATOM 2416 C CA . PRO A 1 303 ? -6.936 17.700 23.858 1.00 56.03 303 PRO A CA 1
ATOM 2417 C C . PRO A 1 303 ? -7.954 18.845 23.810 1.00 56.03 303 PRO A C 1
ATOM 2419 O O . PRO A 1 303 ? -8.021 19.540 22.799 1.00 56.03 303 PRO A O 1
ATOM 2422 N N . GLN A 1 304 ? -8.733 19.051 24.877 1.00 52.03 304 GLN A N 1
ATOM 2423 C CA . GLN A 1 304 ? -9.736 20.132 24.924 1.00 52.03 304 GLN A CA 1
ATOM 2424 C C . GLN A 1 304 ? -9.120 21.519 24.664 1.00 52.03 304 GLN A C 1
ATOM 2426 O O . GLN A 1 304 ? -9.796 22.388 24.120 1.00 52.03 304 GLN A O 1
ATOM 2431 N N . ASP A 1 305 ? -7.824 21.669 24.951 1.00 55.56 305 ASP A N 1
ATOM 2432 C CA . ASP A 1 305 ? -7.042 22.896 24.760 1.00 55.56 305 ASP A CA 1
ATOM 2433 C C . ASP A 1 305 ? -6.154 22.857 23.505 1.00 55.56 305 ASP A C 1
ATOM 2435 O O . ASP A 1 305 ? -5.313 23.734 23.289 1.00 55.56 305 ASP A O 1
ATOM 2439 N N . ALA A 1 306 ? -6.277 21.818 22.673 1.00 52.34 306 ALA A N 1
ATOM 2440 C CA . ALA A 1 306 ? -5.555 21.773 21.415 1.00 52.34 306 ALA A CA 1
ATOM 2441 C C . ALA A 1 306 ? -6.123 22.857 20.505 1.00 52.34 306 ALA A C 1
ATOM 2443 O O . ALA A 1 306 ? -7.270 22.778 20.060 1.00 52.34 306 ALA A O 1
ATOM 2444 N N . ASN A 1 307 ? -5.293 23.860 20.211 1.00 50.41 307 ASN A N 1
ATOM 2445 C CA . ASN A 1 307 ? -5.621 24.850 19.201 1.00 50.41 307 ASN A CA 1
ATOM 2446 C C . ASN A 1 307 ? -6.097 24.122 17.938 1.00 50.41 307 ASN A C 1
ATOM 2448 O O . ASN A 1 307 ? -5.437 23.161 17.513 1.00 50.41 307 ASN A O 1
ATOM 2452 N N . PRO A 1 308 ? -7.212 24.559 17.325 1.00 54.88 308 PRO A N 1
ATOM 2453 C CA . PRO A 1 308 ? -7.612 24.025 16.038 1.00 54.88 308 PRO A CA 1
ATOM 2454 C C . PRO A 1 308 ? -6.389 24.088 15.112 1.00 54.88 308 PRO A C 1
ATOM 2456 O O . PRO A 1 308 ? -5.678 25.096 15.143 1.00 54.88 308 PRO A O 1
ATOM 2459 N N . PRO A 1 309 ? -6.097 23.037 14.319 1.00 56.69 309 PRO A N 1
ATOM 2460 C CA . PRO A 1 309 ? -4.937 23.034 13.439 1.00 56.69 309 PRO A CA 1
ATOM 2461 C C . PRO A 1 309 ? -4.830 24.365 12.687 1.00 56.69 309 PRO A C 1
ATOM 2463 O O . PRO A 1 309 ? -5.843 24.841 12.172 1.00 56.69 309 PRO A O 1
ATOM 2466 N N . ASP A 1 310 ? -3.643 24.976 12.690 1.00 70.12 310 ASP A N 1
ATOM 2467 C CA . ASP A 1 310 ? -3.417 26.329 12.170 1.00 70.12 310 ASP A CA 1
ATOM 2468 C C . ASP A 1 310 ? -4.061 26.502 10.789 1.00 70.12 310 ASP A C 1
ATOM 2470 O O . ASP A 1 310 ? -3.739 25.794 9.832 1.00 70.12 310 ASP A O 1
ATOM 2474 N N . HIS A 1 311 ? -5.005 27.433 10.712 1.00 65.19 311 HIS A N 1
ATOM 2475 C CA . HIS A 1 311 ? -5.814 27.681 9.532 1.00 65.19 311 HIS A CA 1
ATOM 2476 C C . HIS A 1 311 ? -4.959 28.097 8.324 1.00 65.19 311 HIS A C 1
ATOM 2478 O O . HIS A 1 311 ? -5.242 27.679 7.201 1.00 65.19 311 HIS A O 1
ATOM 2484 N N . HIS A 1 312 ? -3.854 28.820 8.541 1.00 66.81 312 HIS A N 1
ATOM 2485 C CA . HIS A 1 312 ? -2.915 29.153 7.466 1.00 66.81 312 HIS A CA 1
ATOM 2486 C C . HIS A 1 312 ? -2.197 27.911 6.941 1.00 66.81 312 HIS A C 1
ATOM 2488 O O . HIS A 1 312 ? -2.089 27.712 5.731 1.00 66.81 312 HIS A O 1
ATOM 2494 N N . ARG A 1 313 ? -1.763 27.028 7.842 1.00 68.81 313 ARG A N 1
ATOM 2495 C CA . ARG A 1 313 ? -1.135 25.755 7.480 1.00 68.81 313 ARG A CA 1
ATOM 2496 C C . ARG A 1 313 ? -2.106 24.805 6.778 1.00 68.81 313 ARG A C 1
ATOM 2498 O O . ARG A 1 313 ? -1.696 24.143 5.828 1.00 68.81 313 ARG A O 1
ATOM 2505 N N . ARG A 1 314 ? -3.382 24.761 7.185 1.00 66.00 314 ARG A N 1
ATOM 2506 C CA . ARG A 1 314 ? -4.430 23.999 6.475 1.00 66.00 314 ARG A CA 1
ATOM 2507 C C . ARG A 1 314 ? -4.629 24.519 5.061 1.00 66.00 314 ARG A C 1
ATOM 2509 O O . ARG A 1 314 ? -4.561 23.736 4.119 1.00 66.00 314 ARG A O 1
ATOM 2516 N N . ARG A 1 315 ? -4.791 25.834 4.908 1.00 71.12 315 ARG A N 1
ATOM 2517 C CA . ARG A 1 315 ? -4.954 26.474 3.602 1.00 71.12 315 ARG A CA 1
ATOM 2518 C C . ARG A 1 315 ? -3.760 26.220 2.688 1.00 71.12 315 ARG A C 1
ATOM 2520 O O . ARG A 1 315 ? -3.961 25.808 1.557 1.00 71.12 315 ARG A O 1
ATOM 2527 N N . ALA A 1 316 ? -2.535 26.336 3.199 1.00 71.88 316 ALA A N 1
ATOM 2528 C CA . ALA A 1 316 ? -1.323 26.028 2.438 1.00 71.88 316 ALA A CA 1
ATOM 2529 C C . ALA A 1 316 ? -1.256 24.556 1.983 1.00 71.88 316 ALA A C 1
ATOM 2531 O O . ALA A 1 316 ? -0.785 24.261 0.884 1.00 71.88 316 ALA A O 1
ATOM 2532 N N . VAL A 1 317 ? -1.730 23.612 2.808 1.00 69.69 317 VAL A N 1
ATOM 2533 C CA . VAL A 1 317 ? -1.831 22.195 2.423 1.00 69.69 317 VAL A CA 1
ATOM 2534 C C . VAL A 1 317 ? -2.885 22.004 1.334 1.00 69.69 317 VAL A C 1
ATOM 2536 O O . VAL A 1 317 ? -2.589 21.343 0.341 1.00 69.69 317 VAL A O 1
ATOM 2539 N N . ILE A 1 318 ? -4.071 22.599 1.485 1.00 72.38 318 ILE A N 1
ATOM 2540 C CA . ILE A 1 318 ? -5.144 22.534 0.482 1.00 72.38 318 ILE A CA 1
ATOM 2541 C C . ILE A 1 318 ? -4.667 23.148 -0.838 1.00 72.38 318 ILE A C 1
ATOM 2543 O O . ILE A 1 318 ? -4.737 22.483 -1.861 1.00 72.38 318 ILE A O 1
ATOM 2547 N N . GLU A 1 319 ? -4.082 24.345 -0.824 1.00 73.19 319 GLU A N 1
ATOM 2548 C CA . GLU A 1 319 ? -3.519 25.000 -2.012 1.00 73.19 319 GLU A CA 1
ATOM 2549 C C . GLU A 1 319 ? -2.426 24.158 -2.680 1.00 73.19 319 GLU A C 1
ATOM 2551 O O . GLU A 1 319 ? -2.391 24.045 -3.903 1.00 73.19 319 GLU A O 1
ATOM 2556 N N . SER A 1 320 ? -1.546 23.528 -1.897 1.00 74.31 320 SER A N 1
ATOM 2557 C CA . SER A 1 320 ? -0.508 22.630 -2.417 1.00 74.31 320 SER A CA 1
ATOM 2558 C C . SER A 1 320 ? -1.100 21.382 -3.077 1.00 74.31 320 SER A C 1
ATOM 2560 O O . SER A 1 320 ? -0.638 20.971 -4.145 1.00 74.31 320 SER A O 1
ATOM 2562 N N . LEU A 1 321 ? -2.137 20.792 -2.472 1.00 66.44 321 LEU A N 1
ATOM 2563 C CA . LEU A 1 321 ? -2.870 19.664 -3.044 1.00 66.44 321 LEU A CA 1
ATOM 2564 C C . LEU A 1 321 ? -3.580 20.084 -4.331 1.00 66.44 321 LEU A C 1
ATOM 2566 O O . LEU A 1 321 ? -3.325 19.478 -5.365 1.00 66.44 321 LEU A O 1
ATOM 2570 N N . THR A 1 322 ? -4.367 21.159 -4.304 1.00 68.50 322 THR A N 1
ATOM 2571 C CA . THR A 1 322 ? -5.053 21.717 -5.477 1.00 68.50 322 THR A CA 1
ATOM 2572 C C . THR A 1 322 ? -4.068 22.022 -6.599 1.00 68.50 322 THR A C 1
ATOM 2574 O O . THR A 1 322 ? -4.265 21.587 -7.726 1.00 68.50 322 THR A O 1
ATOM 2577 N N . LYS A 1 323 ? -2.941 22.681 -6.301 1.00 69.19 323 LYS A N 1
ATOM 2578 C CA . LYS A 1 323 ? -1.902 22.964 -7.296 1.00 69.19 323 LYS A CA 1
ATOM 2579 C C . LYS A 1 323 ? -1.320 21.683 -7.888 1.00 69.19 323 LYS A C 1
ATOM 2581 O O . LYS A 1 323 ? -1.136 21.616 -9.092 1.00 69.19 323 LYS A O 1
ATOM 2586 N N . ARG A 1 324 ? -1.031 20.658 -7.082 1.00 62.56 324 ARG A N 1
ATOM 2587 C CA . ARG A 1 324 ? -0.515 19.370 -7.586 1.00 62.56 324 ARG A CA 1
ATOM 2588 C C . ARG A 1 324 ? -1.530 18.601 -8.422 1.00 62.56 324 ARG A C 1
ATOM 2590 O O . ARG A 1 324 ? -1.118 17.924 -9.355 1.00 62.56 324 ARG A O 1
ATOM 2597 N N . LEU A 1 325 ? -2.809 18.688 -8.074 1.00 61.31 325 LEU A N 1
ATOM 2598 C CA . LEU A 1 325 ? -3.892 18.046 -8.814 1.00 61.31 325 LEU A CA 1
ATOM 2599 C C . LEU A 1 325 ? -4.194 18.789 -10.128 1.00 61.31 325 LEU A C 1
ATOM 2601 O O . LEU A 1 325 ? -4.519 18.134 -11.109 1.00 61.31 325 LEU A O 1
ATOM 2605 N N . ASN A 1 326 ? -3.998 20.113 -10.166 1.00 57.56 326 ASN A N 1
ATOM 2606 C CA . ASN A 1 326 ? -4.191 20.957 -11.354 1.00 57.56 326 ASN A CA 1
ATOM 2607 C C . ASN A 1 326 ? -2.942 21.067 -12.255 1.00 57.56 326 ASN A C 1
ATOM 2609 O O . ASN A 1 326 ? -3.052 21.460 -13.405 1.00 57.56 326 ASN A O 1
ATOM 2613 N N . LEU A 1 327 ? -1.738 20.741 -11.766 1.00 49.16 327 LEU A N 1
ATOM 2614 C CA . LEU A 1 327 ? -0.479 20.774 -12.543 1.00 49.16 327 LEU A CA 1
ATOM 2615 C C . LEU A 1 327 ? -0.356 19.640 -13.585 1.00 49.16 327 LEU A C 1
ATOM 2617 O O . LEU A 1 327 ? 0.721 19.448 -14.146 1.00 49.16 327 LEU A O 1
ATOM 2621 N N . ALA A 1 328 ? -1.418 18.863 -13.791 1.00 42.22 328 ALA A N 1
ATOM 2622 C CA . ALA A 1 328 ? -1.485 17.784 -14.772 1.00 42.22 328 ALA A CA 1
ATOM 2623 C C . ALA A 1 328 ? -2.328 18.142 -16.014 1.00 42.22 328 ALA A C 1
ATOM 2625 O O . ALA A 1 328 ? -2.572 17.245 -16.821 1.00 42.22 328 ALA A O 1
ATOM 2626 N N . ASP A 1 329 ? -2.736 19.412 -16.152 1.00 35.25 329 ASP A N 1
ATOM 2627 C CA . ASP A 1 329 ? -3.266 19.990 -17.398 1.00 35.25 329 ASP A CA 1
ATOM 2628 C C . ASP A 1 329 ? -2.143 20.443 -18.346 1.00 35.25 329 ASP A C 1
ATOM 2630 O O . ASP A 1 329 ? -1.177 21.095 -17.869 1.00 35.25 329 ASP A O 1
#

Mean predicted aligned error: 20.58 Å

Solvent-accessible surface area (backbone atoms only — not comparable to full-atom values): 19319 Å² total; per-residue (Å²): 142,83,85,85,82,78,84,78,59,65,68,59,56,50,51,50,51,50,54,51,50,53,55,50,50,53,52,48,53,53,56,48,54,51,50,54,54,52,48,52,53,48,53,52,51,50,51,51,50,52,53,52,50,53,52,49,40,57,74,69,47,40,37,52,51,55,48,71,78,35,76,84,65,88,68,46,28,27,64,91,54,76,42,66,74,77,81,64,72,42,47,48,70,57,48,73,74,46,67,52,51,59,49,74,40,83,35,89,85,76,52,69,37,47,40,76,47,75,44,65,66,90,57,82,72,81,80,71,87,70,80,94,70,88,60,68,67,59,64,66,37,67,67,50,45,50,51,53,51,50,54,51,49,54,50,51,53,57,51,71,73,40,84,86,56,66,59,68,60,54,52,53,55,48,54,58,50,52,52,54,51,53,53,51,52,51,51,50,51,54,51,49,54,52,49,52,53,50,51,34,50,51,51,29,55,48,34,48,54,59,38,74,75,44,76,94,44,71,69,42,54,51,48,30,51,53,31,44,50,54,33,50,50,54,48,49,52,50,50,46,50,53,49,49,51,50,46,46,39,54,58,58,64,72,45,77,82,57,73,78,73,73,46,77,72,80,77,85,73,80,72,84,56,60,39,72,58,97,88,41,81,41,59,53,63,72,58,32,52,50,52,54,50,51,52,51,47,63,70,73,42,77,58,95,82,55,71,73,77,55,63,67,61,51,48,54,50,51,52,51,49,51,49,62,61,58,68,66,115

Nearest PDB structures (foldseek):
  8tsh-assembly1_F  TM=6.346E-01  e=1.257E+00  Caldimonas thermodepolymerans
  5fwk-assembly1_E  TM=4.579E-01  e=1.335E+00  Homo sapiens